Protein AF-A0A7J7KZD5-F1 (afdb_monomer_lite)

Foldseek 3Di:
DVVLLLLLQLLLVVLVPDPVRPVLSVLSVVLNVVVVVQVVQDPDPVRGDPPVVVSVVSSVVSSVVSVVDPDDVVSSVVSSVVVVVVVVVVVVVVVVVVVVVLVVLLVDDDQLQVLLQVVLLVVLVVVPPDLVPDPPPPCLQPPPQAAEDEAEDLRLLVVQLVLLLCCVPDPQQARYEYEYEYEPSSQRSSSSSCSVVPDNSHHYHYDHPVVPPPVPPPPDDDDDDDDDDDDPDDDDPPPDPPDDDDDPQDDDDDVVVCVVLVLVVQLVVLCVVVPPDDDSRVSVCVSCPVPDDDDDCLAEPEDQQPDLPDDPVSVVRHNHYHNPDRQDLQRPSHNPVCVVVSVVSGDPPDPSSVVSVSVD

Secondary structure (DSSP, 8-state):
-HHHHHHHHHHHHHHTT-GGGHHHHHHHHHHHHHHHHHHHH-SSGGGPPTTHHHHHHHHHHHHHHHHTS---HHHHHHHHHHHHHHHHHHHHHHHHHHHHHHHHHHHSPPHHHHHHHHHHHHHHHHTTTSSS-----GGGGT-TTSEEEEEE-S-HHHHHHHHHHHHHH-S-GGGEEEEEEE-TTTHHHHHHHHHHH--TTSEEEEEETTTS-GGGGTT-----PPPPPP---S------TT-----TTS----HHHHHHTTHHHHHHHHHHHTTTT--HHHHHHHHTTTT--PPPTTTEEE-TTT-S---HHHHHH-SEEE--SS--TTSTTS-HHHHHHHTTTSPSS-HHHHHTTS--

Structure (mmCIF, N/CA/C/O backbone):
data_AF-A0A7J7KZD5-F1
#
_entry.id   AF-A0A7J7KZD5-F1
#
loop_
_atom_site.group_PDB
_atom_site.id
_atom_site.type_symbol
_atom_site.label_atom_id
_atom_site.label_alt_id
_atom_site.label_comp_id
_atom_site.label_asym_id
_atom_site.label_entity_id
_atom_site.label_seq_id
_atom_site.pdbx_PDB_ins_code
_atom_site.Cartn_x
_atom_site.Cartn_y
_atom_site.Cartn_z
_atom_site.occupancy
_atom_site.B_iso_or_equiv
_atom_site.auth_seq_id
_atom_site.auth_comp_id
_atom_site.auth_asym_id
_atom_site.auth_atom_id
_atom_site.pdbx_PDB_model_num
ATOM 1 N N . MET A 1 1 ? 17.575 7.313 -35.285 1.00 82.25 1 MET A N 1
ATOM 2 C CA . MET A 1 1 ? 18.949 7.285 -34.714 1.00 82.25 1 MET A CA 1
ATOM 3 C C . MET A 1 1 ? 19.444 5.878 -34.425 1.00 82.25 1 MET A C 1
ATOM 5 O O . MET A 1 1 ? 20.427 5.479 -35.034 1.00 82.25 1 MET A O 1
ATOM 9 N N . LYS A 1 2 ? 18.802 5.136 -33.507 1.00 86.50 2 LYS A N 1
ATOM 10 C CA . LYS A 1 2 ? 19.250 3.787 -33.124 1.00 86.50 2 LYS A CA 1
ATOM 11 C C . LYS A 1 2 ? 19.315 2.853 -34.334 1.00 86.50 2 LYS A C 1
ATOM 13 O O . LYS A 1 2 ? 20.363 2.266 -34.561 1.00 86.50 2 LYS A O 1
ATOM 18 N N . ASP A 1 3 ? 18.283 2.832 -35.172 1.00 88.19 3 ASP A N 1
ATOM 19 C CA . ASP A 1 3 ? 18.230 1.960 -36.357 1.00 88.19 3 ASP A CA 1
ATOM 20 C C . ASP A 1 3 ? 19.375 2.222 -37.342 1.00 88.19 3 ASP A C 1
ATOM 22 O O . ASP A 1 3 ? 20.027 1.289 -37.803 1.00 88.19 3 ASP A O 1
ATOM 26 N N . MET A 1 4 ? 19.702 3.495 -37.596 1.00 89.94 4 MET A N 1
ATOM 27 C CA . MET A 1 4 ? 20.863 3.859 -38.419 1.00 89.94 4 MET A CA 1
ATOM 28 C C . MET A 1 4 ? 22.165 3.323 -37.821 1.00 89.94 4 MET A C 1
ATOM 30 O O . MET A 1 4 ? 23.008 2.816 -38.551 1.00 89.94 4 MET A O 1
ATOM 34 N N . LEU A 1 5 ? 22.326 3.396 -36.496 1.00 91.50 5 LEU A N 1
ATOM 35 C CA . LEU A 1 5 ? 23.500 2.857 -35.814 1.00 91.50 5 LEU A CA 1
ATOM 36 C C . LEU A 1 5 ? 23.574 1.324 -35.928 1.00 91.50 5 LEU A C 1
ATOM 38 O O . LEU A 1 5 ? 24.664 0.793 -36.143 1.00 91.50 5 LEU A O 1
ATOM 42 N N . PHE A 1 6 ? 22.443 0.611 -35.838 1.00 90.94 6 PHE A N 1
ATOM 43 C CA . PHE A 1 6 ? 22.389 -0.842 -36.074 1.00 90.94 6 PHE A CA 1
ATOM 44 C C . PHE A 1 6 ? 22.824 -1.197 -37.492 1.00 90.94 6 PHE A C 1
ATOM 46 O O . PHE A 1 6 ? 23.720 -2.023 -37.671 1.00 90.94 6 PHE A O 1
ATOM 53 N N . VAL A 1 7 ? 22.246 -0.529 -38.493 1.00 90.94 7 VAL A N 1
ATOM 54 C CA . VAL A 1 7 ? 22.601 -0.743 -39.900 1.00 90.94 7 VAL A CA 1
ATOM 55 C C . VAL A 1 7 ? 24.074 -0.409 -40.131 1.00 90.94 7 VAL A C 1
ATOM 57 O O . VAL A 1 7 ? 24.798 -1.196 -40.738 1.00 90.94 7 VAL A O 1
ATOM 60 N N . ALA A 1 8 ? 24.568 0.704 -39.586 1.00 92.56 8 ALA A N 1
ATOM 61 C CA . ALA A 1 8 ? 25.961 1.089 -39.747 1.00 92.56 8 ALA A CA 1
ATOM 62 C C . ALA A 1 8 ? 26.931 0.055 -39.145 1.00 92.56 8 ALA A C 1
ATOM 64 O O . ALA A 1 8 ? 27.890 -0.356 -39.800 1.00 92.56 8 ALA A O 1
ATOM 65 N N . ARG A 1 9 ? 26.660 -0.441 -37.932 1.00 92.50 9 ARG A N 1
ATOM 66 C CA . ARG A 1 9 ? 27.464 -1.496 -37.288 1.00 92.50 9 ARG A CA 1
ATOM 67 C C . ARG A 1 9 ? 27.436 -2.824 -38.043 1.00 92.50 9 ARG A C 1
ATOM 69 O O . ARG A 1 9 ? 28.401 -3.582 -37.950 1.00 92.50 9 ARG A O 1
ATOM 76 N N . ALA A 1 10 ? 26.354 -3.113 -38.761 1.00 91.19 10 ALA A N 1
ATOM 77 C CA . ALA A 1 10 ? 26.235 -4.329 -39.553 1.00 91.19 10 ALA A CA 1
ATOM 78 C C . ALA A 1 10 ? 27.075 -4.278 -40.839 1.00 91.19 10 ALA A C 1
ATOM 80 O O . ALA A 1 10 ? 27.722 -5.263 -41.184 1.00 91.19 10 ALA A O 1
ATOM 81 N N . TYR A 1 11 ? 27.121 -3.123 -41.511 1.00 90.62 11 TYR A N 1
ATOM 82 C CA . TYR A 1 11 ? 27.879 -2.945 -42.757 1.00 90.62 11 TYR A CA 1
ATOM 83 C C . TYR A 1 11 ? 29.367 -2.640 -42.531 1.00 90.62 11 TYR A C 1
ATOM 85 O O . TYR A 1 11 ? 30.206 -3.029 -43.348 1.00 90.62 11 TYR A O 1
ATOM 93 N N . PHE A 1 12 ? 29.717 -1.981 -41.420 1.00 92.00 12 PHE A N 1
ATOM 94 C CA . PHE A 1 12 ? 31.086 -1.540 -41.133 1.00 92.00 12 PHE A CA 1
ATOM 95 C C . PHE A 1 12 ? 32.159 -2.642 -41.263 1.00 92.00 12 PHE A C 1
ATOM 97 O O . PHE A 1 12 ? 33.160 -2.381 -41.927 1.00 92.00 12 PHE A O 1
ATOM 104 N N . PRO A 1 13 ? 31.989 -3.873 -40.728 1.00 89.12 13 PRO A N 1
ATOM 105 C CA . PRO A 1 13 ? 33.011 -4.919 -40.829 1.00 89.12 13 PRO A CA 1
ATOM 106 C C . PRO A 1 13 ? 33.343 -5.333 -42.264 1.00 89.12 13 PRO A C 1
ATOM 108 O O . PRO A 1 13 ? 34.472 -5.743 -42.525 1.00 89.12 13 PRO A O 1
ATOM 111 N N . THR A 1 14 ? 32.381 -5.244 -43.187 1.00 87.12 14 THR A N 1
ATOM 112 C CA . THR A 1 14 ? 32.620 -5.568 -44.598 1.00 87.12 14 THR A CA 1
ATOM 113 C C . THR A 1 14 ? 33.294 -4.406 -45.313 1.00 87.12 14 THR A C 1
ATOM 115 O O . THR A 1 14 ? 34.286 -4.616 -46.002 1.00 87.12 14 THR A O 1
ATOM 118 N N . ILE A 1 15 ? 32.824 -3.175 -45.088 1.00 88.56 15 ILE A N 1
ATOM 119 C CA . ILE A 1 15 ? 33.439 -1.971 -45.667 1.00 88.56 15 ILE A CA 1
ATOM 120 C C . ILE A 1 15 ? 34.885 -1.799 -45.189 1.00 88.56 15 ILE A C 1
ATOM 122 O O . ILE A 1 15 ? 35.758 -1.463 -45.982 1.00 88.56 15 ILE A O 1
ATOM 126 N N . ALA A 1 16 ? 35.166 -2.091 -43.918 1.00 87.88 16 ALA A N 1
ATOM 127 C CA . ALA A 1 16 ? 36.503 -1.989 -43.342 1.00 87.88 16 ALA A CA 1
ATOM 128 C C . ALA A 1 16 ? 37.514 -2.995 -43.919 1.00 87.88 16 ALA A C 1
ATOM 130 O O . ALA A 1 16 ? 38.713 -2.794 -43.759 1.00 87.88 16 ALA A O 1
ATOM 131 N N . LYS A 1 17 ? 37.052 -4.065 -44.580 1.00 87.12 17 LYS A N 1
ATOM 132 C CA . LYS A 1 17 ? 37.914 -5.055 -45.246 1.00 87.12 17 LYS A CA 1
ATOM 133 C C . LYS A 1 17 ? 38.244 -4.692 -46.697 1.00 87.12 17 LYS A C 1
ATOM 135 O O . LYS A 1 17 ? 39.053 -5.386 -47.302 1.00 87.12 17 LYS A O 1
ATOM 140 N N . LEU A 1 18 ? 37.623 -3.653 -47.265 1.00 84.94 18 LEU A N 1
ATOM 141 C CA . LEU A 1 18 ? 37.852 -3.222 -48.646 1.00 84.94 18 LEU A CA 1
ATOM 142 C C . LEU A 1 18 ? 39.048 -2.251 -48.708 1.00 84.94 18 LEU A C 1
ATOM 144 O O . LEU A 1 18 ? 38.898 -1.104 -48.283 1.00 84.94 18 LEU A O 1
ATOM 148 N N . PRO A 1 19 ? 40.203 -2.643 -49.289 1.00 76.12 19 PRO A N 1
ATOM 149 C CA . PRO A 1 19 ? 41.427 -1.830 -49.259 1.00 76.12 19 PRO A CA 1
ATOM 150 C C . PRO A 1 19 ? 41.291 -0.477 -49.973 1.00 76.12 19 PRO A C 1
ATOM 152 O O . PRO A 1 19 ? 41.988 0.479 -49.665 1.00 76.12 19 PRO A O 1
ATOM 155 N N . THR A 1 20 ? 40.380 -0.374 -50.944 1.00 81.06 20 THR A N 1
ATOM 156 C CA . THR A 1 20 ? 40.166 0.848 -51.734 1.00 81.06 20 THR A CA 1
ATOM 157 C C . THR A 1 20 ? 39.216 1.849 -51.069 1.00 81.06 20 THR A C 1
ATOM 159 O O . THR A 1 20 ? 39.017 2.941 -51.599 1.00 81.06 20 THR A O 1
ATOM 162 N N . GLN A 1 21 ? 38.611 1.507 -49.923 1.00 84.62 21 GLN A N 1
ATOM 163 C CA . GLN A 1 21 ? 37.560 2.304 -49.273 1.00 84.62 21 GLN A CA 1
ATOM 164 C C . GLN A 1 21 ? 37.941 2.804 -47.870 1.00 84.62 21 GLN A C 1
ATOM 166 O O . GLN A 1 21 ? 37.071 3.042 -47.029 1.00 84.62 21 GLN A O 1
ATOM 171 N N . ASP A 1 22 ? 39.226 3.072 -47.631 1.00 85.38 22 ASP A N 1
ATOM 172 C CA . ASP A 1 22 ? 39.735 3.588 -46.349 1.00 85.38 22 ASP A CA 1
ATOM 173 C C . ASP A 1 22 ? 39.066 4.889 -45.893 1.00 85.38 22 ASP A C 1
ATOM 175 O O . ASP A 1 22 ? 38.882 5.124 -44.696 1.00 85.38 22 ASP A O 1
ATOM 179 N N . LYS A 1 23 ? 38.687 5.763 -46.835 1.00 89.25 23 LYS A N 1
ATOM 180 C CA . LYS A 1 23 ? 37.956 6.997 -46.514 1.00 89.25 23 LYS A CA 1
ATOM 181 C C . LYS A 1 23 ? 36.557 6.685 -45.975 1.00 89.25 23 LYS A C 1
ATOM 183 O O . LYS A 1 23 ? 36.198 7.176 -44.913 1.00 89.25 23 LYS A O 1
ATOM 188 N N . LEU A 1 24 ? 35.806 5.818 -46.658 1.00 90.06 24 LEU A N 1
ATOM 189 C CA . LEU A 1 24 ? 34.450 5.440 -46.254 1.00 90.06 24 LEU A CA 1
ATOM 190 C C . LEU A 1 24 ? 34.447 4.659 -44.933 1.00 90.06 24 LEU A C 1
ATOM 192 O O . LEU A 1 24 ? 33.610 4.918 -44.074 1.00 90.06 24 LEU A O 1
ATOM 196 N N . SER A 1 25 ? 35.404 3.747 -44.747 1.00 91.62 25 SER A N 1
ATOM 197 C CA . SER A 1 25 ? 35.588 3.010 -43.492 1.00 91.62 25 SER A CA 1
ATOM 198 C C . SER A 1 25 ? 35.836 3.958 -42.312 1.00 91.62 25 SER A C 1
ATOM 200 O O . SER A 1 25 ? 35.168 3.856 -41.278 1.00 91.62 25 SER A O 1
ATOM 202 N N . ARG A 1 26 ? 36.733 4.944 -42.475 1.00 92.50 26 ARG A N 1
ATOM 203 C CA . ARG A 1 26 ? 36.991 5.968 -41.449 1.00 92.50 26 ARG A CA 1
ATOM 204 C C . ARG A 1 26 ? 35.766 6.832 -41.168 1.00 92.50 26 ARG A C 1
ATOM 206 O O . ARG A 1 26 ? 35.420 6.996 -39.999 1.00 92.50 26 ARG A O 1
ATOM 213 N N . ASP A 1 27 ? 35.091 7.320 -42.207 1.00 93.31 27 ASP A N 1
ATOM 214 C CA . ASP A 1 27 ? 33.882 8.137 -42.067 1.00 93.31 27 ASP A CA 1
ATOM 215 C C . ASP A 1 27 ? 32.782 7.362 -41.323 1.00 93.31 27 ASP A C 1
ATOM 217 O O . ASP A 1 27 ? 32.135 7.884 -40.415 1.00 93.31 27 ASP A O 1
ATOM 221 N N . MET A 1 28 ? 32.594 6.083 -41.652 1.00 93.75 28 MET A N 1
ATOM 222 C CA . MET A 1 28 ? 31.601 5.226 -41.009 1.00 93.75 28 MET A CA 1
ATOM 223 C C . MET A 1 28 ? 31.945 4.936 -39.549 1.00 93.75 28 MET A C 1
ATOM 225 O O . MET A 1 28 ? 31.074 5.053 -38.689 1.00 93.75 28 MET A O 1
ATOM 229 N N . LYS A 1 29 ? 33.215 4.645 -39.240 1.00 94.75 29 LYS A N 1
ATOM 230 C CA . LYS A 1 29 ? 33.688 4.471 -37.859 1.00 94.75 29 LYS A CA 1
ATOM 231 C C . LYS A 1 29 ? 33.455 5.726 -37.018 1.00 94.75 29 LYS A C 1
ATOM 233 O O . LYS A 1 29 ? 32.947 5.617 -35.906 1.00 94.75 29 LYS A O 1
ATOM 238 N N . GLN A 1 30 ? 33.790 6.902 -37.551 1.00 95.19 30 GLN A N 1
ATOM 239 C CA . GLN A 1 30 ? 33.590 8.175 -36.855 1.00 95.19 30 GLN A CA 1
ATOM 240 C C . GLN A 1 30 ? 32.110 8.441 -36.574 1.00 95.19 30 GLN A C 1
ATOM 242 O O . GLN A 1 30 ? 31.760 8.766 -35.444 1.00 95.19 30 GLN A O 1
ATOM 247 N N . ASN A 1 31 ? 31.232 8.245 -37.564 1.00 93.38 31 ASN A N 1
ATOM 248 C CA . ASN A 1 31 ? 29.794 8.430 -37.358 1.00 93.38 31 ASN A CA 1
ATOM 249 C C . ASN A 1 31 ? 29.222 7.420 -36.347 1.00 93.38 31 ASN A C 1
ATOM 251 O O . ASN A 1 31 ? 28.388 7.796 -35.527 1.00 93.38 31 ASN A O 1
ATOM 255 N N . ILE A 1 32 ? 29.679 6.160 -36.360 1.00 95.12 32 ILE A N 1
ATOM 256 C CA . ILE A 1 32 ? 29.291 5.151 -35.358 1.00 95.12 32 ILE A CA 1
ATOM 257 C C . ILE A 1 32 ? 29.680 5.623 -33.951 1.00 95.12 32 ILE A C 1
ATOM 259 O O . ILE A 1 32 ? 28.819 5.673 -33.077 1.00 95.12 32 ILE A O 1
ATOM 263 N N . GLN A 1 33 ? 30.937 6.024 -33.747 1.00 94.81 33 GLN A N 1
ATOM 264 C CA . GLN A 1 33 ? 31.436 6.488 -32.447 1.00 94.81 33 GLN A CA 1
ATOM 265 C C . GLN A 1 33 ? 30.725 7.759 -31.966 1.00 94.81 33 GLN A C 1
ATOM 267 O O . GLN A 1 33 ? 30.396 7.884 -30.788 1.00 94.81 33 GLN A O 1
ATOM 272 N N . GLU A 1 34 ? 30.447 8.697 -32.873 1.00 91.44 34 GLU A N 1
ATOM 273 C CA . GLU A 1 34 ? 29.726 9.930 -32.554 1.00 91.44 34 GLU A CA 1
ATOM 274 C C . GLU A 1 34 ? 28.287 9.632 -32.104 1.00 91.44 34 GLU A C 1
ATOM 276 O O . GLU A 1 34 ? 27.843 10.152 -31.080 1.00 91.44 34 GLU A O 1
ATOM 281 N N . PHE A 1 35 ? 27.575 8.746 -32.807 1.00 92.00 35 PHE A N 1
ATOM 282 C CA . PHE A 1 35 ? 26.218 8.339 -32.432 1.00 92.00 35 PHE A CA 1
ATOM 283 C C . PHE A 1 35 ? 26.186 7.516 -31.140 1.00 92.00 35 PHE A C 1
ATOM 285 O O . PHE A 1 35 ? 25.257 7.673 -30.351 1.00 92.00 35 PHE A O 1
ATOM 292 N N . GLU A 1 36 ? 27.184 6.662 -30.901 1.00 90.56 36 GLU A N 1
ATOM 293 C CA . GLU A 1 36 ? 27.337 5.929 -29.638 1.00 90.56 36 GLU A CA 1
ATOM 294 C C . GLU A 1 36 ? 27.520 6.879 -28.459 1.00 90.56 36 GLU A C 1
ATOM 296 O O . GLU A 1 36 ? 26.833 6.727 -27.450 1.00 90.56 36 GLU A O 1
ATOM 301 N N . ARG A 1 37 ? 28.385 7.888 -28.610 1.00 89.81 37 ARG A N 1
ATOM 302 C CA . ARG A 1 37 ? 28.611 8.905 -27.583 1.00 89.81 37 ARG A CA 1
ATOM 303 C C . ARG A 1 37 ? 27.326 9.670 -27.275 1.00 89.81 37 ARG A C 1
ATOM 305 O O . ARG A 1 37 ? 26.927 9.739 -26.117 1.00 89.81 37 ARG A O 1
ATOM 312 N N . ILE A 1 38 ? 26.626 10.149 -28.304 1.00 88.50 38 ILE A N 1
ATOM 313 C CA . ILE A 1 38 ? 25.353 10.869 -28.133 1.00 88.50 38 ILE A CA 1
ATOM 314 C C . ILE A 1 38 ? 24.318 9.983 -27.428 1.00 88.50 38 ILE A C 1
ATOM 316 O O . ILE A 1 38 ? 23.693 10.416 -26.471 1.00 88.50 38 ILE A O 1
ATOM 320 N N . LEU A 1 39 ? 24.163 8.721 -27.837 1.00 86.19 39 LEU A N 1
ATOM 321 C CA . LEU A 1 39 ? 23.210 7.800 -27.204 1.00 86.19 39 LEU A CA 1
ATOM 322 C C . LEU A 1 39 ? 23.621 7.352 -25.792 1.00 86.19 39 LEU A C 1
ATOM 324 O O . LEU A 1 39 ? 22.786 6.801 -25.078 1.00 86.19 39 LEU A O 1
ATOM 328 N N . SER A 1 40 ? 24.885 7.538 -25.404 1.00 85.06 40 SER A N 1
ATOM 329 C CA . SER A 1 40 ? 25.353 7.299 -24.035 1.00 85.06 40 SER A CA 1
ATOM 330 C C . SER A 1 40 ? 25.122 8.495 -23.109 1.00 85.06 40 SER A C 1
ATOM 332 O O . SER A 1 40 ? 24.899 8.298 -21.919 1.00 85.06 40 SER A O 1
ATOM 334 N N . GLU A 1 41 ? 25.144 9.712 -23.658 1.00 84.75 41 GLU A N 1
ATOM 335 C CA . GLU A 1 41 ? 24.967 10.969 -22.919 1.00 84.75 41 GLU A CA 1
ATOM 336 C C . GLU A 1 41 ? 23.493 11.408 -22.862 1.00 84.75 41 GLU A C 1
ATOM 338 O O . GLU A 1 41 ? 23.078 12.039 -21.894 1.00 84.75 41 GLU A O 1
ATOM 343 N N . SER A 1 42 ? 22.687 11.057 -23.870 1.00 81.94 42 SER A N 1
ATOM 344 C CA . SER A 1 42 ? 21.281 11.458 -23.975 1.00 81.94 42 SER A CA 1
ATOM 345 C C . SER A 1 42 ? 20.333 10.350 -23.507 1.00 81.94 42 SER A C 1
ATOM 347 O O . SER A 1 42 ? 20.273 9.265 -24.091 1.00 81.94 42 SER A O 1
ATOM 349 N N . THR A 1 43 ? 19.525 10.645 -22.488 1.00 73.19 43 THR A N 1
ATOM 350 C CA . THR A 1 43 ? 18.489 9.735 -21.967 1.00 73.19 43 THR A CA 1
ATOM 351 C C . THR A 1 43 ? 17.109 9.976 -22.572 1.00 73.19 43 THR A C 1
ATOM 353 O O . THR A 1 43 ? 16.334 9.034 -22.746 1.00 73.19 43 THR A O 1
ATOM 356 N N . THR A 1 44 ? 16.804 11.222 -22.928 1.00 78.00 44 THR A N 1
ATOM 357 C CA . THR A 1 44 ? 15.540 11.651 -23.530 1.00 78.00 44 THR A CA 1
ATOM 358 C C . THR A 1 44 ? 15.789 12.467 -24.799 1.00 78.00 44 THR A C 1
ATOM 360 O O . THR A 1 44 ? 16.902 12.919 -25.060 1.00 78.00 44 THR A O 1
ATOM 363 N N . ASN A 1 45 ? 14.742 12.687 -25.600 1.00 71.75 45 ASN A N 1
ATOM 364 C CA . ASN A 1 45 ? 14.851 13.495 -26.822 1.00 71.75 45 ASN A CA 1
ATOM 365 C C . ASN A 1 45 ? 15.216 14.966 -26.543 1.00 71.75 45 ASN A C 1
ATOM 367 O O . ASN A 1 45 ? 15.733 15.629 -27.437 1.00 71.75 45 ASN A O 1
ATOM 371 N N . ALA A 1 46 ? 14.956 15.471 -25.331 1.00 76.94 46 ALA A N 1
ATOM 372 C CA . ALA A 1 46 ? 15.316 16.829 -24.923 1.00 76.94 46 ALA A CA 1
ATOM 373 C C . ALA A 1 46 ? 16.823 16.986 -24.643 1.00 76.94 46 ALA A C 1
ATOM 375 O O . ALA A 1 46 ? 17.346 18.090 -24.744 1.00 76.94 46 ALA A O 1
ATOM 376 N N . ASP A 1 47 ? 17.521 15.882 -24.360 1.00 79.81 47 ASP A N 1
ATOM 377 C CA . ASP A 1 47 ? 18.958 15.856 -24.048 1.00 79.81 47 ASP A CA 1
ATOM 378 C C . ASP A 1 47 ? 19.831 15.786 -25.316 1.00 79.81 47 ASP A C 1
ATOM 380 O O . ASP A 1 47 ? 21.042 15.558 -25.243 1.00 79.81 47 ASP A O 1
ATOM 384 N N . LEU A 1 48 ? 19.220 15.889 -26.501 1.00 82.25 48 LEU A N 1
ATOM 385 C CA . LEU A 1 48 ? 19.927 15.781 -27.768 1.00 82.25 48 LEU A CA 1
ATOM 386 C C . LEU A 1 48 ? 20.674 17.086 -28.095 1.00 82.25 48 LEU A C 1
ATOM 388 O O . LEU A 1 48 ? 20.112 18.173 -27.955 1.00 82.25 48 LEU A O 1
ATOM 392 N N . PRO A 1 49 ? 21.920 17.005 -28.599 1.00 82.19 49 PRO A N 1
ATOM 393 C CA . PRO A 1 49 ? 22.682 18.189 -28.983 1.00 82.19 49 PRO A CA 1
ATOM 394 C C . PRO A 1 49 ? 21.988 19.056 -30.052 1.00 82.19 49 PRO A C 1
ATOM 396 O O . PRO A 1 49 ? 21.234 18.547 -30.882 1.00 82.19 49 PRO A O 1
ATOM 399 N N . PRO A 1 50 ? 22.304 20.358 -30.145 1.00 76.88 50 PRO A N 1
ATOM 400 C CA . PRO A 1 50 ? 21.892 21.164 -31.292 1.00 76.88 50 PRO A CA 1
ATOM 401 C C . PRO A 1 50 ? 22.499 20.617 -32.603 1.00 76.88 50 PRO A C 1
ATOM 403 O O . PRO A 1 50 ? 23.568 20.004 -32.608 1.0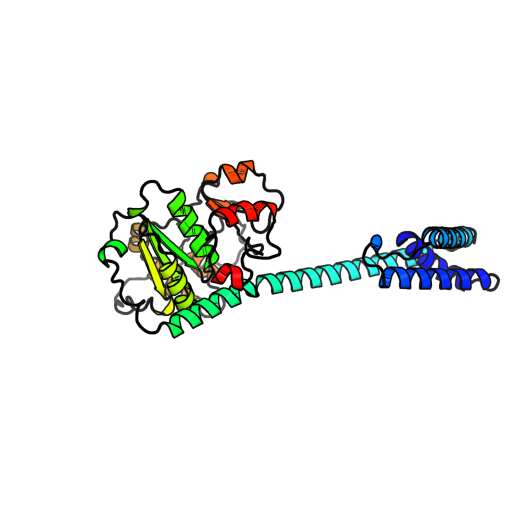0 76.88 50 PRO A O 1
ATOM 406 N N . HIS A 1 51 ? 21.817 20.843 -33.734 1.00 81.19 51 HIS A N 1
ATOM 407 C CA . HIS A 1 51 ? 22.201 20.381 -35.085 1.00 81.19 51 HIS A CA 1
ATOM 408 C C . HIS A 1 51 ? 22.182 18.858 -35.330 1.00 81.19 51 HIS A C 1
ATOM 410 O O . HIS A 1 51 ? 22.851 18.368 -36.244 1.00 81.19 51 HIS A O 1
ATOM 416 N N . MET A 1 52 ? 21.373 18.096 -34.584 1.00 84.75 52 MET A N 1
ATOM 417 C CA . MET A 1 52 ? 21.212 16.651 -34.822 1.00 84.75 52 MET A CA 1
ATOM 418 C C . MET A 1 52 ? 20.756 16.296 -36.238 1.00 84.75 52 MET A C 1
ATOM 420 O O . MET A 1 52 ? 21.204 15.284 -36.771 1.00 84.75 52 MET A O 1
ATOM 424 N N . GLN A 1 53 ? 19.937 17.138 -36.869 1.00 85.88 53 GLN A N 1
ATOM 425 C CA . GLN A 1 53 ? 19.451 16.918 -38.232 1.00 85.88 53 GLN A CA 1
ATOM 426 C C . GLN A 1 53 ? 20.601 16.735 -39.237 1.00 85.88 53 GLN A C 1
ATOM 428 O O . GLN A 1 53 ? 20.657 15.741 -39.955 1.00 85.88 53 GLN A O 1
ATOM 433 N N . LYS A 1 54 ? 21.607 17.615 -39.187 1.00 89.06 54 LYS A N 1
ATOM 434 C CA . LYS A 1 54 ? 22.788 17.542 -40.060 1.00 89.06 54 LYS A CA 1
ATOM 435 C C . LYS A 1 54 ? 23.625 16.278 -39.814 1.00 89.06 54 LYS A C 1
ATOM 437 O O . LYS A 1 54 ? 24.234 15.735 -40.733 1.00 89.06 54 LYS A O 1
ATOM 442 N N . ARG A 1 55 ? 23.676 15.798 -38.566 1.00 89.25 55 ARG A N 1
ATOM 443 C CA . ARG A 1 55 ? 24.376 14.551 -38.202 1.00 89.25 55 ARG A CA 1
ATOM 444 C C . ARG A 1 55 ? 23.628 13.309 -38.690 1.00 89.25 55 ARG A C 1
ATOM 446 O O . ARG A 1 55 ? 24.271 12.354 -39.119 1.00 89.25 55 ARG A O 1
ATOM 453 N N . LEU A 1 56 ? 22.295 13.329 -38.640 1.00 90.56 56 LEU A N 1
ATOM 454 C CA . LEU A 1 56 ? 21.433 12.271 -39.177 1.00 90.56 56 LEU A CA 1
ATOM 455 C C . LEU A 1 56 ? 21.641 12.117 -40.681 1.00 90.56 56 LEU A C 1
ATOM 457 O O . LEU A 1 56 ? 21.990 11.030 -41.130 1.00 90.56 56 LEU A O 1
ATOM 461 N N . GLU A 1 57 ? 21.556 13.221 -41.419 1.00 92.88 57 GLU A N 1
ATOM 462 C CA . GLU A 1 57 ? 21.772 13.252 -42.870 1.00 92.88 57 GLU A CA 1
ATOM 463 C C . GLU A 1 57 ? 23.160 12.714 -43.253 1.00 92.88 57 GLU A C 1
ATOM 465 O O . GLU A 1 57 ? 23.300 11.920 -44.184 1.00 92.88 57 GLU A O 1
ATOM 470 N N . LYS A 1 58 ? 24.202 13.075 -42.488 1.00 92.81 58 LYS A N 1
ATOM 471 C CA . LYS A 1 58 ? 25.563 12.557 -42.696 1.00 92.81 58 LYS A CA 1
ATOM 472 C C . LYS A 1 58 ? 25.639 11.035 -42.515 1.00 92.81 58 LYS A C 1
ATOM 474 O O . LYS A 1 58 ? 26.266 10.358 -43.329 1.00 92.81 58 LYS A O 1
ATOM 479 N N . MET A 1 59 ? 25.027 10.493 -41.461 1.00 93.69 59 MET A N 1
ATOM 480 C CA . MET A 1 59 ? 25.004 9.049 -41.205 1.00 93.69 59 MET A CA 1
ATOM 481 C C . MET A 1 59 ? 24.208 8.303 -42.286 1.00 93.69 59 MET A C 1
ATOM 483 O O . MET A 1 59 ? 24.669 7.276 -42.785 1.00 93.69 59 MET A O 1
ATOM 487 N N . GLU A 1 60 ? 23.055 8.832 -42.696 1.00 94.75 60 GLU A N 1
ATOM 488 C CA . GLU A 1 60 ? 22.240 8.261 -43.773 1.00 94.75 60 GLU A CA 1
ATOM 489 C C . GLU A 1 60 ? 22.999 8.211 -45.098 1.00 94.75 60 GLU A C 1
ATOM 491 O O . GLU A 1 60 ? 23.015 7.165 -45.747 1.00 94.75 60 GLU A O 1
ATOM 496 N N . ALA A 1 61 ? 23.701 9.286 -45.464 1.00 94.75 61 ALA A N 1
ATOM 497 C CA . ALA A 1 61 ? 24.512 9.332 -46.677 1.00 94.75 61 ALA A CA 1
ATOM 498 C C . ALA A 1 61 ? 25.641 8.285 -46.663 1.00 94.75 61 ALA A C 1
ATOM 500 O O . ALA A 1 61 ? 25.887 7.609 -47.666 1.00 94.75 61 ALA A O 1
ATOM 501 N N . VAL A 1 62 ? 26.310 8.107 -45.518 1.00 94.38 62 VAL A N 1
ATOM 502 C CA . VAL A 1 62 ? 27.369 7.097 -45.362 1.00 94.38 62 VAL A CA 1
ATOM 503 C C . VAL A 1 62 ? 26.806 5.679 -45.446 1.00 94.38 62 VAL A C 1
ATOM 505 O O . VAL A 1 62 ? 27.387 4.837 -46.129 1.00 94.38 62 VAL A O 1
ATOM 508 N N . ILE A 1 63 ? 25.653 5.415 -44.825 1.00 93.25 63 ILE A N 1
ATOM 509 C CA . ILE A 1 63 ? 24.966 4.120 -44.922 1.00 93.25 63 ILE A CA 1
ATOM 510 C C . ILE A 1 63 ? 24.514 3.847 -46.358 1.00 93.25 63 ILE A C 1
ATOM 512 O O . ILE A 1 63 ? 24.724 2.744 -46.860 1.00 93.25 63 ILE A O 1
ATOM 516 N N . ALA A 1 64 ? 23.910 4.828 -47.031 1.00 93.88 64 ALA A N 1
ATOM 517 C CA . ALA A 1 64 ? 23.460 4.693 -48.412 1.00 93.88 64 ALA A CA 1
ATOM 518 C C . ALA A 1 64 ? 24.631 4.330 -49.332 1.00 93.88 64 ALA A C 1
ATOM 520 O O . ALA A 1 64 ? 24.534 3.383 -50.107 1.00 93.88 64 ALA A O 1
ATOM 521 N N . ARG A 1 65 ? 25.774 5.003 -49.164 1.00 90.50 65 ARG A N 1
ATOM 522 C CA . ARG A 1 65 ? 27.004 4.692 -49.896 1.00 90.50 65 ARG A CA 1
ATOM 523 C C . ARG A 1 65 ? 27.594 3.331 -49.522 1.00 90.50 65 ARG A C 1
ATOM 525 O O . ARG A 1 65 ? 28.111 2.646 -50.389 1.00 90.50 65 ARG A O 1
ATOM 532 N N . ALA A 1 66 ? 27.514 2.898 -48.267 1.00 89.12 66 ALA A N 1
ATOM 533 C CA . ALA A 1 66 ? 27.950 1.554 -47.879 1.00 89.12 66 ALA A CA 1
ATOM 534 C C . ALA A 1 66 ? 27.104 0.450 -48.542 1.00 89.12 66 ALA A C 1
ATOM 536 O O . ALA A 1 66 ? 27.634 -0.602 -48.895 1.00 89.12 66 ALA A O 1
ATOM 537 N N . LYS A 1 67 ? 25.804 0.696 -48.757 1.00 89.19 67 LYS A N 1
ATOM 538 C CA . LYS A 1 67 ? 24.882 -0.255 -49.399 1.00 89.19 67 LYS A CA 1
ATOM 539 C C . LYS A 1 67 ? 25.135 -0.461 -50.895 1.00 89.19 67 LYS A C 1
ATOM 541 O O . LYS A 1 67 ? 24.692 -1.472 -51.424 1.00 89.19 67 LYS A O 1
ATOM 546 N N . THR A 1 68 ? 25.826 0.457 -51.579 1.00 88.75 68 THR A N 1
ATOM 547 C CA . THR A 1 68 ? 26.108 0.325 -53.022 1.00 88.75 68 THR A CA 1
ATOM 548 C C . THR A 1 68 ? 27.236 -0.658 -53.334 1.00 88.75 68 THR A C 1
ATOM 550 O O . THR A 1 68 ? 27.450 -0.987 -54.496 1.00 88.75 68 THR A O 1
ATOM 553 N N . PHE A 1 69 ? 27.992 -1.103 -52.328 1.00 83.75 69 PHE A N 1
ATOM 554 C CA . PHE A 1 69 ? 29.064 -2.077 -52.516 1.00 83.75 69 PHE A CA 1
ATOM 555 C C . PHE A 1 69 ? 28.517 -3.511 -52.479 1.00 83.75 69 PHE A C 1
ATOM 557 O O . PHE A 1 69 ? 27.560 -3.779 -51.749 1.00 83.75 69 PHE A O 1
ATOM 564 N N . PRO A 1 70 ? 29.130 -4.455 -53.217 1.00 76.62 70 PRO A N 1
ATOM 565 C CA . PRO A 1 70 ? 28.794 -5.867 -53.109 1.00 76.62 70 PRO A CA 1
ATOM 566 C C . PRO A 1 70 ? 29.210 -6.369 -51.722 1.00 76.62 70 PRO A C 1
ATOM 568 O O . PRO A 1 70 ? 30.387 -6.575 -51.430 1.00 76.62 70 PRO A O 1
ATOM 571 N N . VAL A 1 71 ? 28.226 -6.512 -50.842 1.00 75.75 71 VAL A N 1
ATOM 572 C CA . VAL A 1 71 ? 28.395 -6.997 -49.473 1.00 75.75 71 VAL A CA 1
ATOM 573 C C . VAL A 1 71 ? 27.737 -8.369 -49.380 1.00 75.75 71 VAL A C 1
ATOM 575 O O . VAL A 1 71 ? 26.586 -8.524 -49.778 1.00 75.75 71 VAL A O 1
ATOM 578 N N . ASP A 1 72 ? 28.444 -9.360 -48.832 1.00 81.81 72 ASP A N 1
ATOM 579 C CA . ASP A 1 72 ? 27.850 -10.667 -48.534 1.00 81.81 72 ASP A CA 1
ATOM 580 C C . ASP A 1 72 ? 26.744 -10.499 -47.484 1.00 81.81 72 ASP A C 1
ATOM 582 O O . ASP A 1 72 ? 27.009 -10.228 -46.304 1.00 81.81 72 ASP A O 1
ATOM 586 N N . CYS A 1 73 ? 25.497 -10.655 -47.931 1.00 82.75 73 CYS A N 1
ATOM 587 C CA . CYS A 1 73 ? 24.314 -10.525 -47.094 1.00 82.75 73 CYS A CA 1
ATOM 588 C C . CYS A 1 73 ? 24.354 -11.469 -45.888 1.00 82.75 73 CYS A C 1
ATOM 590 O O . CYS A 1 73 ? 23.857 -11.082 -44.834 1.00 82.75 73 CYS A O 1
ATOM 592 N N . ASN A 1 74 ? 25.009 -12.634 -45.980 1.00 86.44 74 ASN A N 1
ATOM 593 C CA . ASN A 1 74 ? 25.140 -13.558 -44.851 1.00 86.44 74 ASN A CA 1
ATOM 594 C C . ASN A 1 74 ? 25.973 -12.961 -43.711 1.00 86.44 74 ASN A C 1
ATOM 596 O O . ASN A 1 74 ? 25.694 -13.214 -42.542 1.00 86.44 74 ASN A O 1
ATOM 600 N N . ASN A 1 75 ? 26.992 -12.157 -44.022 1.00 85.62 75 ASN A N 1
ATOM 601 C CA . ASN A 1 75 ? 27.824 -11.519 -43.000 1.00 85.62 75 ASN A CA 1
ATOM 602 C C . ASN A 1 75 ? 27.085 -10.372 -42.302 1.00 85.62 75 ASN A C 1
ATOM 604 O O . ASN A 1 75 ? 27.201 -10.215 -41.085 1.00 85.62 75 ASN A O 1
ATOM 608 N N . VAL A 1 76 ? 26.302 -9.598 -43.059 1.00 85.62 76 VAL A N 1
ATOM 609 C CA . VAL A 1 76 ? 25.464 -8.515 -42.517 1.00 85.62 76 VAL A CA 1
ATOM 610 C C . VAL A 1 76 ? 24.351 -9.092 -41.653 1.00 85.62 76 VAL A C 1
ATOM 612 O O . VAL A 1 76 ? 24.169 -8.642 -40.526 1.00 85.62 76 VAL A O 1
ATOM 615 N N . ASP A 1 77 ? 23.656 -10.118 -42.141 1.00 86.81 77 ASP A N 1
ATOM 616 C CA . ASP A 1 77 ? 22.607 -10.825 -41.408 1.00 86.81 77 ASP A CA 1
ATOM 617 C C . ASP A 1 77 ? 23.145 -11.445 -40.107 1.00 86.81 77 ASP A C 1
ATOM 619 O O . ASP A 1 77 ? 22.622 -11.141 -39.035 1.00 86.81 77 ASP A O 1
ATOM 623 N N . LYS A 1 78 ? 24.259 -12.196 -40.151 1.00 89.19 78 LYS A N 1
ATOM 624 C CA . LYS A 1 78 ? 24.913 -12.717 -38.934 1.00 89.19 78 LYS A CA 1
ATOM 625 C C . LYS A 1 78 ? 25.238 -11.605 -37.940 1.00 89.19 78 LYS A C 1
ATOM 627 O O . LYS A 1 78 ? 25.063 -11.783 -36.735 1.00 89.19 78 LYS A O 1
ATOM 632 N N . LYS A 1 79 ? 25.707 -10.449 -38.426 1.00 88.62 79 LYS A N 1
ATOM 633 C CA . LYS A 1 79 ? 26.025 -9.313 -37.558 1.00 88.62 79 LYS A CA 1
ATOM 634 C C . LYS A 1 79 ? 24.772 -8.670 -36.966 1.00 88.62 79 LYS A C 1
ATOM 636 O O . LYS A 1 79 ? 24.805 -8.302 -35.795 1.00 88.62 79 LYS A O 1
ATOM 641 N N . LEU A 1 80 ? 23.690 -8.552 -37.734 1.00 88.56 80 LEU A N 1
ATOM 642 C CA . LEU A 1 80 ? 22.407 -8.040 -37.253 1.00 88.56 80 LEU A CA 1
ATOM 643 C C . LEU A 1 80 ? 21.800 -8.958 -36.192 1.00 88.56 80 LEU A C 1
ATOM 645 O O . LEU A 1 80 ? 21.400 -8.453 -35.149 1.00 88.56 80 LEU A O 1
ATOM 649 N N . ARG A 1 81 ? 21.810 -10.281 -36.401 1.00 90.69 81 ARG A N 1
ATOM 650 C CA . ARG A 1 81 ? 21.343 -11.256 -35.398 1.00 90.69 81 ARG A CA 1
ATOM 651 C C . ARG A 1 81 ? 22.144 -11.162 -34.106 1.00 90.69 81 ARG A C 1
ATOM 653 O O . ARG A 1 81 ? 21.566 -10.990 -33.047 1.00 90.69 81 ARG A O 1
ATOM 660 N N . TYR A 1 82 ? 23.473 -11.128 -34.205 1.00 92.06 82 TYR A N 1
ATOM 661 C CA . TYR A 1 82 ? 24.330 -10.921 -33.035 1.00 92.06 82 TYR A CA 1
ATOM 662 C C . TYR A 1 82 ? 24.004 -9.619 -32.282 1.00 92.06 82 TYR A C 1
ATOM 664 O O . TYR A 1 82 ? 24.016 -9.581 -31.054 1.00 92.06 82 TYR A O 1
ATOM 672 N N . LEU A 1 83 ? 23.736 -8.527 -33.008 1.00 89.19 83 LEU A N 1
ATOM 673 C CA . LEU A 1 83 ? 23.354 -7.257 -32.392 1.00 89.19 83 LEU A CA 1
ATOM 674 C C . LEU A 1 83 ? 21.965 -7.323 -31.743 1.00 89.19 83 LEU A C 1
ATOM 676 O O . LEU A 1 83 ? 21.786 -6.697 -30.701 1.00 89.19 83 LEU A O 1
ATOM 680 N N . LEU A 1 84 ? 21.021 -8.061 -32.333 1.00 89.25 84 LEU A N 1
ATOM 681 C CA . LEU A 1 84 ? 19.700 -8.309 -31.761 1.00 89.25 84 LEU A CA 1
ATOM 682 C C . LEU A 1 84 ? 19.821 -9.094 -30.451 1.00 89.25 84 LEU A C 1
ATOM 684 O O . LEU A 1 84 ? 19.381 -8.587 -29.420 1.00 89.25 84 LEU A O 1
ATOM 688 N N . ASP A 1 85 ? 20.515 -10.233 -30.463 1.00 92.62 85 ASP A N 1
ATOM 689 C CA . ASP A 1 85 ? 20.727 -11.076 -29.279 1.00 92.62 85 ASP A CA 1
ATOM 690 C C . ASP A 1 85 ? 21.360 -10.261 -28.138 1.00 92.62 85 ASP A C 1
ATOM 692 O O . ASP A 1 85 ? 20.860 -10.234 -27.015 1.00 92.62 85 ASP A O 1
ATOM 696 N N . LEU A 1 86 ? 22.403 -9.476 -28.443 1.00 90.31 86 LEU A N 1
ATOM 697 C CA . LEU A 1 86 ? 23.055 -8.601 -27.464 1.00 90.31 86 LEU A CA 1
ATOM 698 C C . LEU A 1 86 ? 22.086 -7.565 -26.863 1.00 90.31 86 LEU A C 1
ATOM 700 O O . LEU A 1 86 ? 22.182 -7.221 -25.681 1.00 90.31 86 LEU A O 1
ATOM 704 N N . THR A 1 87 ? 21.179 -7.013 -27.673 1.00 87.19 87 THR A N 1
ATOM 705 C CA . THR A 1 87 ? 20.193 -6.038 -27.189 1.00 87.19 87 THR A CA 1
ATOM 706 C C . THR A 1 87 ? 19.094 -6.670 -26.359 1.00 87.19 87 THR A C 1
ATOM 708 O O . THR A 1 87 ? 18.694 -6.065 -25.363 1.00 87.19 87 THR A O 1
ATOM 711 N N . GLU A 1 88 ? 18.643 -7.867 -26.726 1.00 90.19 88 GLU A N 1
ATOM 712 C CA . GLU A 1 88 ? 17.676 -8.638 -25.953 1.00 90.19 88 GLU A CA 1
ATOM 713 C C . GLU A 1 88 ? 18.269 -9.032 -24.601 1.00 90.19 88 GLU A C 1
ATOM 715 O O . GLU A 1 88 ? 17.651 -8.772 -23.567 1.00 90.19 88 GLU A O 1
ATOM 720 N N . ASP A 1 89 ? 19.511 -9.520 -24.578 1.00 92.94 89 ASP A N 1
ATOM 721 C CA . ASP A 1 89 ? 20.235 -9.842 -23.348 1.00 92.94 89 ASP A CA 1
ATOM 722 C C . ASP A 1 89 ? 20.384 -8.620 -22.438 1.00 92.94 89 ASP A C 1
ATOM 724 O O . ASP A 1 89 ? 20.127 -8.691 -21.231 1.00 92.94 89 ASP A O 1
ATOM 728 N N . LYS A 1 90 ? 20.742 -7.461 -23.006 1.00 87.75 90 LYS A N 1
ATOM 729 C CA . LYS A 1 90 ? 20.844 -6.207 -22.251 1.00 87.75 90 LYS A CA 1
ATOM 730 C C . LYS A 1 90 ? 19.483 -5.753 -21.713 1.00 87.75 90 LYS A C 1
ATOM 732 O O . LYS A 1 90 ? 19.397 -5.324 -20.560 1.00 87.75 90 LYS A O 1
ATOM 737 N N . ALA A 1 91 ? 18.422 -5.846 -22.514 1.00 89.31 91 ALA A N 1
ATOM 738 C CA . ALA A 1 91 ? 17.067 -5.503 -22.091 1.00 89.31 91 ALA A CA 1
ATOM 739 C C . ALA A 1 91 ? 16.595 -6.423 -20.958 1.00 89.31 91 ALA A C 1
ATOM 741 O O . ALA A 1 91 ? 16.106 -5.951 -19.932 1.00 89.31 91 ALA A O 1
ATOM 742 N N . HIS A 1 92 ? 16.820 -7.725 -21.098 1.00 91.00 92 HIS A N 1
ATOM 743 C CA . HIS A 1 92 ? 16.496 -8.724 -20.094 1.00 91.00 92 HIS A CA 1
ATOM 744 C C . HIS A 1 92 ? 17.292 -8.521 -18.794 1.00 91.00 92 HIS A C 1
ATOM 746 O O . HIS A 1 92 ? 16.722 -8.588 -17.701 1.00 91.00 92 HIS A O 1
ATOM 752 N N . PHE A 1 93 ? 18.586 -8.198 -18.885 1.00 92.44 93 PHE A N 1
ATOM 753 C CA . PHE A 1 93 ? 19.410 -7.840 -17.730 1.00 92.44 93 PHE A CA 1
ATOM 754 C C . PHE A 1 93 ? 18.844 -6.624 -16.984 1.00 92.44 93 PHE A C 1
ATOM 756 O O . PHE A 1 93 ? 18.627 -6.688 -15.771 1.00 92.44 93 PHE A O 1
ATOM 763 N N . HIS A 1 94 ? 18.530 -5.538 -17.698 1.00 87.44 94 HIS A N 1
ATOM 764 C CA . HIS A 1 94 ? 17.932 -4.350 -17.086 1.00 87.44 94 HIS A CA 1
ATOM 765 C C . HIS A 1 94 ? 16.522 -4.613 -16.539 1.00 87.44 94 HIS A C 1
ATOM 767 O O . HIS A 1 94 ? 16.176 -4.082 -15.485 1.00 87.44 94 HIS A O 1
ATOM 773 N N . MET A 1 95 ? 15.728 -5.481 -17.172 1.00 90.00 95 MET A N 1
ATOM 774 C CA . MET A 1 95 ? 14.421 -5.900 -16.655 1.00 90.00 95 MET A CA 1
ATOM 775 C C . MET A 1 95 ? 14.556 -6.643 -15.319 1.00 90.00 95 MET A C 1
ATOM 777 O O . MET A 1 95 ? 13.813 -6.365 -14.372 1.00 90.00 95 MET A O 1
ATOM 781 N N . LYS A 1 96 ? 15.540 -7.545 -15.200 1.00 90.31 96 LYS A N 1
ATOM 782 C CA . LYS A 1 96 ? 15.857 -8.233 -13.939 1.00 90.31 96 LYS A CA 1
ATOM 783 C C . LYS A 1 96 ? 16.321 -7.258 -12.859 1.00 90.31 96 LYS A C 1
ATOM 785 O O . LYS A 1 96 ? 15.823 -7.329 -11.737 1.00 90.31 96 LYS A O 1
ATOM 790 N N . GLN A 1 97 ? 17.216 -6.326 -13.192 1.00 90.25 97 GLN A N 1
ATOM 791 C CA . GLN A 1 97 ? 17.661 -5.282 -12.261 1.00 90.25 97 GLN A CA 1
ATOM 792 C C . GLN A 1 97 ? 16.500 -4.398 -11.792 1.00 90.25 97 GLN A C 1
ATOM 794 O O . GLN A 1 97 ? 16.344 -4.178 -10.593 1.00 90.25 97 GLN A O 1
ATOM 799 N N . SER A 1 98 ? 15.658 -3.934 -12.717 1.00 85.19 98 SER A N 1
ATOM 800 C CA . SER A 1 98 ? 14.470 -3.135 -12.407 1.00 85.19 98 SER A CA 1
ATOM 801 C C . SER A 1 98 ? 13.523 -3.893 -11.475 1.00 85.19 98 SER A C 1
ATOM 803 O O . SER A 1 98 ? 13.116 -3.365 -10.442 1.00 85.19 98 SER A O 1
ATOM 805 N N . THR A 1 99 ? 13.261 -5.171 -11.766 1.00 82.50 99 THR A N 1
ATOM 806 C CA . THR A 1 99 ? 12.429 -6.038 -10.919 1.00 82.50 99 THR A CA 1
ATOM 807 C C . THR A 1 99 ? 13.019 -6.199 -9.516 1.00 82.50 99 THR A C 1
ATOM 809 O O . THR A 1 99 ? 12.281 -6.131 -8.533 1.00 82.50 99 THR A O 1
ATOM 812 N N . PHE A 1 100 ? 14.336 -6.384 -9.399 1.00 86.75 100 PHE A N 1
ATOM 813 C CA . PHE A 1 100 ? 15.026 -6.484 -8.112 1.00 86.75 100 PHE A CA 1
ATOM 814 C C . PHE A 1 100 ? 14.909 -5.190 -7.293 1.00 86.75 100 PHE A C 1
ATOM 816 O O . PHE A 1 100 ? 14.468 -5.228 -6.144 1.00 86.75 100 PHE A O 1
ATOM 823 N N . LEU A 1 101 ? 15.239 -4.041 -7.891 1.00 84.88 101 LEU A N 1
ATOM 824 C CA . LEU A 1 101 ? 15.152 -2.734 -7.229 1.00 84.88 101 LEU A CA 1
ATOM 825 C C . LEU A 1 101 ? 13.721 -2.420 -6.795 1.00 84.88 101 LEU A C 1
ATOM 827 O O . LEU A 1 101 ? 13.487 -1.943 -5.686 1.00 84.88 101 LEU A O 1
ATOM 831 N N . TYR A 1 102 ? 12.753 -2.756 -7.640 1.00 78.38 102 TYR A N 1
ATOM 832 C CA . TYR A 1 102 ? 11.340 -2.632 -7.328 1.00 78.38 102 TYR A CA 1
ATOM 833 C C . TYR A 1 102 ? 10.939 -3.499 -6.123 1.00 78.38 102 TYR A C 1
ATOM 835 O O . TYR A 1 102 ? 10.281 -3.019 -5.197 1.00 78.38 102 TYR A O 1
ATOM 843 N N . GLN A 1 103 ? 11.367 -4.766 -6.082 1.00 78.75 103 GLN A N 1
ATOM 844 C CA . GLN A 1 103 ? 11.105 -5.645 -4.940 1.00 78.75 103 GLN A CA 1
ATOM 845 C C . GLN A 1 103 ? 11.725 -5.116 -3.644 1.00 78.75 103 GLN A C 1
ATOM 847 O O . GLN A 1 103 ? 11.057 -5.160 -2.608 1.00 78.75 103 GLN A O 1
ATOM 852 N N . LEU A 1 104 ? 12.950 -4.594 -3.714 1.00 81.06 104 LEU A N 1
ATOM 853 C CA . LEU A 1 104 ? 13.630 -3.978 -2.581 1.00 81.06 104 LEU A CA 1
ATOM 854 C C . LEU A 1 104 ? 12.855 -2.754 -2.074 1.00 81.06 104 LEU A C 1
ATOM 856 O O . LEU A 1 104 ? 12.535 -2.685 -0.890 1.00 81.06 104 LEU A O 1
ATOM 860 N N . ALA A 1 105 ? 12.465 -1.843 -2.970 1.00 76.88 105 ALA A N 1
ATOM 861 C CA . ALA A 1 105 ? 11.727 -0.626 -2.624 1.00 76.88 105 ALA A CA 1
ATOM 862 C C . ALA A 1 105 ? 10.399 -0.916 -1.902 1.00 76.88 105 ALA A C 1
ATOM 864 O O . ALA A 1 105 ? 10.019 -0.204 -0.974 1.00 76.88 105 ALA A O 1
ATOM 865 N N . ILE A 1 106 ? 9.706 -1.992 -2.283 1.00 71.44 106 ILE A N 1
ATOM 866 C CA . ILE A 1 106 ? 8.469 -2.423 -1.617 1.00 71.44 106 ILE A CA 1
ATOM 867 C C . ILE A 1 106 ? 8.726 -2.998 -0.219 1.00 71.44 106 ILE A C 1
ATOM 869 O O . ILE A 1 106 ? 7.873 -2.868 0.660 1.00 71.44 106 ILE A O 1
ATOM 873 N N . GLN A 1 107 ? 9.846 -3.696 -0.025 1.00 72.12 107 GLN A N 1
ATOM 874 C CA . GLN A 1 107 ? 10.185 -4.311 1.260 1.00 72.12 107 GLN A CA 1
ATOM 875 C C . GLN A 1 107 ? 10.699 -3.284 2.271 1.00 72.12 107 GLN A C 1
ATOM 877 O O . GLN A 1 107 ? 10.508 -3.458 3.473 1.00 72.12 107 GLN A O 1
ATOM 882 N N . THR A 1 108 ? 11.325 -2.205 1.802 1.00 79.69 108 THR A N 1
ATOM 883 C CA . THR A 1 108 ? 11.809 -1.130 2.668 1.00 79.69 108 THR A CA 1
ATOM 884 C C . THR A 1 108 ? 10.669 -0.266 3.205 1.00 79.69 108 THR A C 1
ATOM 886 O O . THR A 1 108 ? 9.698 0.027 2.507 1.00 79.69 108 THR A O 1
ATOM 889 N N . ILE A 1 109 ? 10.796 0.191 4.453 1.00 80.50 109 ILE A N 1
ATOM 890 C CA . ILE A 1 109 ? 9.877 1.182 5.022 1.00 80.50 109 ILE A CA 1
ATOM 891 C C . ILE A 1 109 ? 10.219 2.555 4.416 1.00 80.50 109 ILE A C 1
ATOM 893 O O . ILE A 1 109 ? 11.363 2.992 4.546 1.00 80.50 109 ILE A O 1
ATOM 897 N N . PRO A 1 110 ? 9.261 3.265 3.786 1.00 86.81 110 PRO A N 1
ATOM 898 C CA . PRO A 1 110 ? 9.499 4.608 3.259 1.00 86.81 110 PRO A CA 1
ATOM 899 C C . PRO A 1 110 ? 9.989 5.579 4.337 1.00 86.81 110 PRO A C 1
ATOM 901 O O . PRO A 1 110 ? 9.511 5.535 5.474 1.00 86.81 110 PRO A O 1
ATOM 904 N N . LYS A 1 111 ? 10.884 6.503 3.965 1.00 89.12 111 LYS A N 1
ATOM 905 C CA . LYS A 1 111 ? 11.480 7.489 4.887 1.00 89.12 111 LYS A CA 1
ATOM 906 C C . LYS A 1 111 ? 10.429 8.287 5.663 1.00 89.12 111 LYS A C 1
ATOM 908 O O . LYS A 1 111 ? 10.550 8.414 6.876 1.00 89.12 111 LYS A O 1
ATOM 913 N N . SER A 1 112 ? 9.377 8.754 4.990 1.00 90.00 112 SER A N 1
ATOM 914 C CA . SER A 1 112 ? 8.279 9.508 5.613 1.00 90.00 112 SER A CA 1
ATOM 915 C C . SER A 1 112 ? 7.543 8.700 6.685 1.00 90.00 112 SER A C 1
ATOM 917 O O . SER A 1 112 ? 7.268 9.195 7.775 1.00 90.00 112 SER A O 1
ATOM 919 N N . ARG A 1 113 ? 7.300 7.410 6.426 1.00 88.94 113 ARG A N 1
ATOM 920 C CA . ARG A 1 113 ? 6.667 6.494 7.389 1.00 88.94 113 ARG A CA 1
ATOM 921 C C . ARG A 1 113 ? 7.579 6.175 8.567 1.00 88.94 113 ARG A C 1
ATOM 923 O O . ARG A 1 113 ? 7.109 6.134 9.701 1.00 88.94 113 ARG A O 1
ATOM 930 N N . HIS A 1 114 ? 8.866 5.958 8.306 1.00 91.62 114 HIS A N 1
ATOM 931 C CA . HIS A 1 114 ? 9.846 5.751 9.367 1.00 91.62 114 HIS A CA 1
ATOM 932 C C . HIS A 1 114 ? 9.965 6.996 10.260 1.00 91.62 114 HIS A C 1
ATOM 934 O O . HIS A 1 114 ? 9.892 6.869 11.479 1.00 91.62 114 HIS A O 1
ATOM 940 N N . CYS A 1 115 ? 10.043 8.189 9.659 1.00 94.88 115 CYS A N 1
ATOM 941 C CA . CYS A 1 115 ? 10.011 9.470 10.366 1.00 94.88 115 CYS A CA 1
ATOM 942 C C . CYS A 1 115 ? 8.781 9.570 11.270 1.00 94.88 115 CYS A C 1
ATOM 944 O O . CYS A 1 115 ? 8.937 9.774 12.471 1.00 94.88 115 CYS A O 1
ATOM 946 N N . LEU A 1 116 ? 7.577 9.344 10.729 1.00 94.56 116 LEU A N 1
ATOM 947 C CA . LEU A 1 116 ? 6.333 9.436 11.497 1.00 94.56 116 LEU A CA 1
ATOM 948 C C . LEU A 1 116 ? 6.359 8.499 12.713 1.00 94.56 116 LEU A C 1
ATOM 950 O O . LEU A 1 116 ? 6.123 8.928 13.840 1.00 94.56 116 LEU A O 1
ATOM 954 N N . SER A 1 117 ? 6.709 7.228 12.497 1.00 93.81 117 SER A N 1
ATOM 955 C CA . SER A 1 117 ? 6.775 6.232 13.569 1.00 93.81 117 SER A CA 1
ATOM 956 C C . SER A 1 117 ? 7.811 6.580 14.642 1.00 93.81 117 SER A C 1
ATOM 958 O O . SER A 1 117 ? 7.554 6.391 15.833 1.00 93.81 117 SER A O 1
ATOM 960 N N . MET A 1 118 ? 8.984 7.074 14.241 1.00 94.19 118 MET A N 1
ATOM 961 C CA . MET A 1 118 ? 10.042 7.456 15.175 1.00 94.19 118 MET A CA 1
ATOM 962 C C . MET A 1 118 ? 9.654 8.691 15.980 1.00 94.19 118 MET A C 1
ATOM 964 O O . MET A 1 118 ? 9.814 8.694 17.197 1.00 94.19 118 MET A O 1
ATOM 968 N N . ARG A 1 119 ? 9.092 9.717 15.336 1.00 94.81 119 ARG A N 1
ATOM 969 C CA . ARG A 1 119 ? 8.690 10.954 16.013 1.00 94.81 119 ARG A CA 1
ATOM 970 C C . ARG A 1 119 ? 7.575 10.731 17.019 1.00 94.81 119 ARG A C 1
ATOM 972 O O . ARG A 1 119 ? 7.681 11.227 18.132 1.00 94.81 119 ARG A O 1
ATOM 979 N N . LEU A 1 120 ? 6.564 9.938 16.667 1.00 94.06 120 LEU A N 1
ATOM 980 C CA . LEU A 1 120 ? 5.499 9.572 17.602 1.00 94.06 120 LEU A CA 1
ATOM 981 C C . LEU A 1 120 ? 6.046 8.772 18.792 1.00 94.06 120 LEU A C 1
ATOM 983 O O . LEU A 1 120 ? 5.655 9.012 19.929 1.00 94.06 120 LEU A O 1
ATOM 987 N N . THR A 1 121 ? 6.985 7.853 18.554 1.00 92.88 121 THR A N 1
ATOM 988 C CA . THR A 1 121 ? 7.644 7.118 19.644 1.00 92.88 121 THR A CA 1
ATOM 989 C C . THR A 1 121 ? 8.420 8.059 20.566 1.00 92.88 121 THR A C 1
ATOM 991 O O . THR A 1 121 ? 8.266 7.979 21.781 1.00 92.88 121 THR A O 1
ATOM 994 N N . VAL A 1 122 ? 9.230 8.963 20.007 1.00 93.00 122 VAL A N 1
ATOM 995 C CA . VAL A 1 122 ? 10.010 9.938 20.786 1.00 93.00 122 VAL A CA 1
ATOM 996 C C . VAL A 1 122 ? 9.095 10.865 21.578 1.00 93.00 122 VAL A C 1
ATOM 998 O O . VAL A 1 122 ? 9.367 11.111 22.748 1.00 93.00 122 VAL A O 1
ATOM 1001 N N . GLU A 1 123 ? 8.004 11.342 20.980 1.00 92.00 123 GLU A N 1
ATOM 1002 C CA . GLU A 1 123 ? 7.036 12.192 21.671 1.00 92.00 123 GLU A CA 1
ATOM 1003 C C . GLU A 1 123 ? 6.376 11.457 22.837 1.00 92.00 123 GLU A C 1
ATOM 1005 O O . GLU A 1 123 ? 6.363 11.970 23.950 1.00 92.00 123 GLU A O 1
ATOM 1010 N N . TYR A 1 124 ? 5.900 10.227 22.618 1.00 87.94 124 TYR A N 1
ATOM 1011 C CA . TYR A 1 124 ? 5.293 9.424 23.681 1.00 87.94 124 TYR A CA 1
ATOM 1012 C C . TYR A 1 124 ? 6.258 9.246 24.852 1.00 87.94 124 TYR A C 1
ATOM 1014 O O . TYR A 1 124 ? 5.892 9.438 26.010 1.00 87.94 124 TYR A O 1
ATOM 1022 N N . LEU A 1 125 ? 7.509 8.897 24.534 1.00 88.19 125 LEU A N 1
ATOM 1023 C CA . LEU A 1 125 ? 8.557 8.762 25.531 1.00 88.19 125 LEU A CA 1
ATOM 1024 C C . LEU A 1 125 ? 8.864 10.102 26.190 1.00 88.19 125 LEU A C 1
ATOM 1026 O O . LEU A 1 125 ? 9.162 10.109 27.362 1.00 88.19 125 LEU A O 1
ATOM 1030 N N . ARG A 1 126 ? 8.769 11.249 25.520 1.00 88.62 126 ARG A N 1
ATOM 1031 C CA . ARG A 1 126 ? 8.993 12.549 26.166 1.00 88.62 126 ARG A CA 1
ATOM 1032 C C . ARG A 1 126 ? 7.881 12.909 27.151 1.00 88.62 126 ARG A C 1
ATOM 1034 O O . ARG A 1 126 ? 8.171 13.478 28.200 1.00 88.62 126 ARG A O 1
ATOM 1041 N N . SER A 1 127 ? 6.634 12.567 26.837 1.00 81.56 127 SER A N 1
ATOM 1042 C CA . SER A 1 127 ? 5.462 12.923 27.643 1.00 81.56 127 SER A CA 1
ATOM 1043 C C . SER A 1 127 ? 5.260 12.062 28.906 1.00 81.56 127 SER A C 1
ATOM 1045 O O . SER A 1 127 ? 4.344 12.374 29.657 1.00 81.56 127 SER A O 1
ATOM 1047 N N . HIS A 1 128 ? 6.081 11.014 29.118 1.00 59.47 128 HIS A N 1
ATOM 1048 C CA . HIS A 1 128 ? 6.316 10.119 30.284 1.00 59.47 128 HIS A CA 1
ATOM 1049 C C . HIS A 1 128 ? 5.200 9.730 31.293 1.00 59.47 128 HIS A C 1
ATOM 1051 O O . HIS A 1 128 ? 5.481 8.863 32.119 1.00 59.47 128 HIS A O 1
ATOM 1057 N N . SER A 1 129 ? 3.976 10.273 31.297 1.00 54.06 129 SER A N 1
ATOM 1058 C CA . SER A 1 129 ? 3.081 10.062 32.455 1.00 54.06 129 SER A CA 1
ATOM 1059 C C . SER A 1 129 ? 1.581 10.378 32.307 1.00 54.06 129 SER A C 1
ATOM 1061 O O . SER A 1 129 ? 0.837 10.046 33.224 1.00 54.06 129 SER A O 1
ATOM 1063 N N . SER A 1 130 ? 1.074 10.955 31.209 1.00 55.12 130 SER A N 1
ATOM 1064 C CA . SER A 1 130 ? -0.359 11.339 31.115 1.00 55.12 130 SER A CA 1
ATOM 1065 C C . SER A 1 130 ? -1.243 10.458 30.219 1.00 55.12 130 SER A C 1
ATOM 1067 O O . SER A 1 130 ? -2.454 10.650 30.184 1.00 55.12 130 SER A O 1
ATOM 1069 N N . LEU A 1 131 ? -0.664 9.491 29.499 1.00 58.16 131 LEU A N 1
ATOM 1070 C CA . LEU A 1 131 ? -1.349 8.726 28.439 1.00 58.16 131 LEU A CA 1
ATOM 1071 C C . LEU A 1 131 ? -1.791 7.314 28.849 1.00 58.16 131 LEU A C 1
ATOM 1073 O O . LEU A 1 131 ? -2.444 6.621 28.071 1.00 58.16 131 LEU A O 1
ATOM 1077 N N . ASP A 1 132 ? -1.402 6.863 30.041 1.00 54.19 132 ASP A N 1
ATOM 1078 C CA . ASP A 1 132 ? -1.810 5.564 30.595 1.00 54.19 132 ASP A CA 1
ATOM 1079 C C . ASP A 1 132 ? -3.140 5.639 31.365 1.00 54.19 132 ASP A C 1
ATOM 1081 O O . ASP A 1 132 ? -3.690 4.611 31.754 1.00 54.19 132 ASP A O 1
ATOM 1085 N N . THR A 1 133 ? -3.695 6.845 31.523 1.00 47.91 133 THR A N 1
ATOM 1086 C CA . THR A 1 133 ? -4.874 7.127 32.353 1.00 47.91 133 THR A CA 1
ATOM 1087 C C . THR A 1 133 ? -6.125 7.390 31.513 1.00 47.91 133 THR A C 1
ATOM 1089 O O . THR A 1 133 ? -6.836 8.363 31.721 1.00 47.91 133 THR A O 1
ATOM 1092 N N . GLU A 1 134 ? -6.437 6.513 30.565 1.00 51.66 134 GLU A N 1
ATOM 1093 C CA . GLU A 1 134 ? -7.827 6.336 30.136 1.00 51.66 134 GLU A CA 1
ATOM 1094 C C . GLU A 1 134 ? -8.174 4.862 30.318 1.00 51.66 134 GLU A C 1
ATOM 1096 O O . GLU A 1 134 ? -7.943 4.024 29.445 1.00 51.66 134 GLU A O 1
ATOM 1101 N N . LEU A 1 135 ? -8.717 4.537 31.498 1.00 50.66 135 LEU A N 1
ATOM 1102 C CA . LEU A 1 135 ? -9.470 3.303 31.697 1.00 50.66 135 LEU A CA 1
ATOM 1103 C C . LEU A 1 135 ? -10.716 3.373 30.806 1.00 50.66 135 LEU A C 1
ATOM 1105 O O . LEU A 1 135 ? -11.802 3.743 31.252 1.00 50.66 135 LEU A O 1
ATOM 1109 N N . LEU A 1 136 ? -10.561 3.026 29.529 1.00 58.72 136 LEU A N 1
ATOM 1110 C CA . LEU A 1 136 ? -11.701 2.668 28.698 1.00 58.72 136 LEU A CA 1
ATOM 1111 C C . LEU A 1 136 ? -12.424 1.512 29.407 1.00 58.72 136 LEU A C 1
ATOM 1113 O O . LEU A 1 136 ? -11.763 0.552 29.819 1.00 58.72 136 LEU A O 1
ATOM 1117 N N . PRO A 1 137 ? -13.750 1.596 29.605 1.00 59.78 137 PRO A N 1
ATOM 1118 C CA . PRO A 1 137 ? -14.476 0.594 30.366 1.00 59.78 137 PRO A CA 1
ATOM 1119 C C . PRO A 1 137 ? -14.305 -0.769 29.695 1.00 59.78 137 PRO A C 1
ATOM 1121 O O . PRO A 1 137 ? -14.778 -0.993 28.580 1.00 59.78 137 PRO A O 1
ATOM 1124 N N . LEU A 1 138 ? -13.610 -1.672 30.399 1.00 65.12 138 LEU A N 1
ATOM 1125 C CA . LEU A 1 138 ? -13.230 -3.011 29.932 1.00 65.12 138 LEU A CA 1
ATOM 1126 C C . LEU A 1 138 ? -14.436 -3.802 29.394 1.00 65.12 138 LEU A C 1
ATOM 1128 O O . LEU A 1 138 ? -14.284 -4.666 28.535 1.00 65.12 138 LEU A O 1
ATOM 1132 N N . THR A 1 139 ? -15.632 -3.464 29.879 1.00 70.69 139 THR A N 1
ATOM 1133 C CA . THR A 1 139 ? -16.918 -4.046 29.497 1.00 70.69 139 THR A CA 1
ATOM 1134 C C . THR A 1 139 ? -17.214 -3.916 28.005 1.00 70.69 139 THR A C 1
ATOM 1136 O O . THR A 1 139 ? -17.651 -4.891 27.407 1.00 70.69 139 THR A O 1
ATOM 1139 N N . LYS A 1 140 ? -16.894 -2.784 27.361 1.00 80.94 140 LYS A N 1
ATOM 1140 C CA . LYS A 1 140 ? -17.146 -2.608 25.917 1.00 80.94 140 LYS A CA 1
ATOM 1141 C C . LYS A 1 140 ? -16.277 -3.507 25.039 1.00 80.94 140 LYS A C 1
ATOM 1143 O O . LYS A 1 140 ? -16.640 -3.802 23.909 1.00 80.94 140 LYS A O 1
ATOM 1148 N N . PHE A 1 141 ? -15.113 -3.940 25.518 1.00 83.62 141 PHE A N 1
ATOM 1149 C CA . PHE A 1 141 ? -14.195 -4.742 24.703 1.00 83.62 141 PHE A CA 1
ATOM 1150 C C . PHE A 1 141 ? -14.610 -6.203 24.553 1.00 83.62 141 PHE A C 1
ATOM 1152 O O . PHE A 1 141 ? -14.011 -6.907 23.743 1.00 83.62 141 PHE A O 1
ATOM 1159 N N . ILE A 1 142 ? -15.587 -6.653 25.335 1.00 84.06 142 ILE A N 1
ATOM 1160 C CA . ILE A 1 142 ? -16.040 -8.046 25.381 1.00 84.06 142 ILE A CA 1
ATOM 1161 C C . ILE A 1 142 ? -17.545 -8.187 25.136 1.00 84.06 142 ILE A C 1
ATOM 1163 O O . ILE A 1 142 ? -18.052 -9.304 25.192 1.00 84.06 142 ILE A O 1
ATOM 1167 N N . ASP A 1 143 ? -18.245 -7.074 24.914 1.00 87.44 143 ASP A N 1
ATOM 1168 C CA . ASP A 1 143 ? -19.695 -7.036 24.766 1.00 87.44 143 ASP A CA 1
ATOM 1169 C C . ASP A 1 143 ? -20.122 -7.631 23.412 1.00 87.44 143 ASP A C 1
ATOM 1171 O O . ASP A 1 143 ? -19.890 -7.007 22.378 1.00 87.44 143 ASP A O 1
ATOM 1175 N N . PRO A 1 144 ? -20.752 -8.819 23.387 1.00 87.75 144 PRO A N 1
ATOM 1176 C CA . PRO A 1 144 ? -21.091 -9.500 22.141 1.00 87.75 144 PRO A CA 1
ATOM 1177 C C . PRO A 1 144 ? -22.137 -8.759 21.295 1.00 87.75 144 PRO A C 1
ATOM 1179 O O . PRO A 1 144 ? -22.275 -9.089 20.119 1.00 87.75 144 PRO A O 1
ATOM 1182 N N . GLU A 1 145 ? -22.846 -7.776 21.861 1.00 90.06 145 GLU A N 1
ATOM 1183 C CA . GLU A 1 145 ? -23.843 -6.968 21.149 1.00 90.06 145 GLU A CA 1
ATOM 1184 C C . GLU A 1 145 ? -23.205 -5.853 20.298 1.00 90.06 145 GLU A C 1
ATOM 1186 O O . GLU A 1 145 ? -23.888 -5.186 19.518 1.00 90.06 145 GLU A O 1
ATOM 1191 N N . LEU A 1 146 ? -21.890 -5.635 20.423 1.00 91.88 146 LEU A N 1
ATOM 1192 C CA . LEU A 1 146 ? -21.152 -4.626 19.665 1.00 91.88 146 LEU A CA 1
ATOM 1193 C C . LEU A 1 146 ? -20.498 -5.205 18.401 1.00 91.88 146 LEU A C 1
ATOM 1195 O O . LEU A 1 146 ? -20.216 -6.396 18.272 1.00 91.88 146 LEU A O 1
ATOM 1199 N N . TYR A 1 147 ? -20.192 -4.331 17.442 1.00 92.19 147 TYR A N 1
ATOM 1200 C CA . TYR A 1 147 ? -19.516 -4.714 16.204 1.00 92.19 147 TYR A CA 1
ATOM 1201 C C . TYR A 1 147 ? -17.998 -4.709 16.395 1.00 92.19 147 TYR A C 1
ATOM 1203 O O . TYR A 1 147 ? -17.346 -3.660 16.348 1.00 92.19 147 TYR A O 1
ATOM 1211 N N . HIS A 1 148 ? -17.429 -5.900 16.576 1.00 92.94 148 HIS A N 1
ATOM 1212 C CA . HIS A 1 148 ? -15.997 -6.093 16.788 1.00 92.94 148 HIS A CA 1
ATOM 1213 C C . HIS A 1 148 ? -15.220 -6.263 15.475 1.00 92.94 148 HIS A C 1
ATOM 1215 O O . HIS A 1 148 ? -15.421 -7.218 14.725 1.00 92.94 148 HIS A O 1
ATOM 1221 N N . TYR A 1 149 ? -14.252 -5.379 15.242 1.00 93.62 149 TYR A N 1
ATOM 1222 C CA . TYR A 1 149 ? -13.314 -5.439 14.122 1.00 93.62 149 TYR A CA 1
ATOM 1223 C C . TYR A 1 149 ? -11.909 -5.736 14.630 1.00 93.62 149 TYR A C 1
ATOM 1225 O O . TYR A 1 149 ? -11.399 -5.036 15.500 1.00 93.62 149 TYR A O 1
ATOM 1233 N N . VAL A 1 150 ? -11.247 -6.738 14.053 1.00 92.62 150 VAL A N 1
ATOM 1234 C CA . VAL A 1 150 ? -9.856 -7.070 14.384 1.00 92.62 150 VAL A CA 1
ATOM 1235 C C . VAL A 1 150 ? -8.941 -6.587 13.265 1.00 92.62 150 VAL A C 1
ATOM 1237 O O . VAL A 1 150 ? -9.022 -7.052 12.130 1.00 92.62 150 VAL A O 1
ATOM 1240 N N . LEU A 1 151 ? -8.051 -5.654 13.591 1.00 92.94 151 LEU A N 1
ATOM 1241 C CA . LEU A 1 151 ? -7.092 -5.052 12.672 1.00 92.94 151 LEU A CA 1
ATOM 1242 C C . LEU A 1 151 ? -5.688 -5.485 13.077 1.00 92.94 151 LEU A C 1
ATOM 1244 O O . LEU A 1 151 ? -5.233 -5.163 14.167 1.00 92.94 151 LEU A O 1
ATOM 1248 N N . ILE A 1 152 ? -4.981 -6.196 12.202 1.00 91.00 152 ILE A N 1
ATOM 1249 C CA . ILE A 1 152 ? -3.612 -6.655 12.466 1.00 91.00 152 ILE A CA 1
ATOM 1250 C C . ILE A 1 152 ? -2.676 -5.905 11.524 1.00 91.00 152 ILE A C 1
ATOM 1252 O O . ILE A 1 152 ? -2.642 -6.179 10.324 1.00 91.00 152 ILE A O 1
ATOM 1256 N N . SER A 1 153 ? -1.953 -4.911 12.040 1.00 90.62 153 SER A N 1
ATOM 1257 C CA . SER A 1 153 ? -1.132 -4.032 11.205 1.00 90.62 153 SER A CA 1
ATOM 1258 C C . SER A 1 153 ? -0.131 -3.226 12.027 1.00 90.62 153 SER A C 1
ATOM 1260 O O . SER A 1 153 ? -0.462 -2.646 13.056 1.00 90.62 153 SER A O 1
ATOM 1262 N N . ASN A 1 154 ? 1.079 -3.099 11.486 1.00 89.81 154 ASN A N 1
ATOM 1263 C CA . ASN A 1 154 ? 2.112 -2.184 11.977 1.00 89.81 154 ASN A CA 1
ATOM 1264 C C . ASN A 1 154 ? 2.106 -0.833 11.241 1.00 89.81 154 ASN A C 1
ATOM 1266 O O . ASN A 1 154 ? 2.959 0.019 11.470 1.00 89.81 154 ASN A O 1
ATOM 1270 N N . ASN A 1 155 ? 1.195 -0.635 10.286 1.00 91.38 155 ASN A N 1
ATOM 1271 C CA . ASN A 1 155 ? 1.116 0.597 9.516 1.00 91.38 155 ASN A CA 1
ATOM 1272 C C . ASN A 1 155 ? 0.080 1.548 10.121 1.00 91.38 155 ASN A C 1
ATOM 1274 O O . ASN A 1 155 ? -1.107 1.403 9.841 1.00 91.38 155 ASN A O 1
ATOM 1278 N N . ILE A 1 156 ? 0.561 2.547 10.868 1.00 92.56 156 ILE A N 1
ATOM 1279 C CA . ILE A 1 156 ? -0.244 3.597 11.516 1.00 92.56 156 ILE A CA 1
ATOM 1280 C C . ILE A 1 156 ? -1.281 4.186 10.551 1.00 92.56 156 ILE A C 1
ATOM 1282 O O . ILE A 1 156 ? -2.473 4.171 10.840 1.00 92.56 156 ILE A O 1
ATOM 1286 N N . LEU A 1 157 ? -0.840 4.629 9.370 1.00 92.69 157 LEU A N 1
ATOM 1287 C CA . LEU A 1 157 ? -1.709 5.300 8.401 1.00 92.69 157 LEU A CA 1
ATOM 1288 C C . LEU A 1 157 ? -2.746 4.354 7.798 1.00 92.69 157 LEU A C 1
ATOM 1290 O O . LEU A 1 157 ? -3.875 4.765 7.590 1.00 92.69 157 LEU A O 1
ATOM 1294 N N . ALA A 1 158 ? -2.391 3.088 7.551 1.00 92.06 158 ALA A N 1
ATOM 1295 C CA . ALA A 1 158 ? -3.349 2.109 7.021 1.00 92.06 158 ALA A CA 1
ATOM 1296 C C . ALA A 1 158 ? -4.399 1.720 8.024 1.00 92.06 158 ALA A C 1
ATOM 1298 O O . ALA A 1 158 ? -5.568 1.614 7.674 1.00 92.06 158 ALA A O 1
ATOM 1299 N N . THR A 1 159 ? -3.995 1.558 9.272 1.00 93.06 159 THR A N 1
ATOM 1300 C CA . THR A 1 159 ? -4.957 1.306 10.323 1.00 93.06 159 THR A CA 1
ATOM 1301 C C . THR A 1 159 ? -5.873 2.512 10.521 1.00 93.06 159 THR A C 1
ATOM 1303 O O . THR A 1 159 ? -7.084 2.341 10.607 1.00 93.06 159 THR A O 1
ATOM 1306 N N . SER A 1 160 ? -5.314 3.726 10.548 1.00 93.62 160 SER A N 1
ATOM 1307 C CA . SER A 1 160 ? -6.095 4.957 10.689 1.00 93.62 160 SER A CA 1
ATOM 1308 C C . SER A 1 160 ? -7.076 5.145 9.533 1.00 93.62 160 SER A C 1
ATOM 1310 O O . SER A 1 160 ? -8.234 5.454 9.778 1.00 93.62 160 SER A O 1
ATOM 1312 N N . ASP A 1 161 ? -6.636 4.926 8.293 1.00 93.75 161 ASP A N 1
ATOM 1313 C CA . ASP A 1 161 ? -7.467 5.029 7.090 1.00 93.75 161 ASP A CA 1
ATOM 1314 C C . ASP A 1 161 ? -8.642 4.044 7.127 1.00 93.75 161 ASP A C 1
ATOM 1316 O O . ASP A 1 161 ? -9.792 4.446 6.957 1.00 93.75 161 ASP A O 1
ATOM 1320 N N . VAL A 1 162 ? -8.374 2.773 7.453 1.00 93.56 162 VAL A N 1
ATOM 1321 C CA . VAL A 1 162 ? -9.415 1.742 7.564 1.00 93.56 162 VAL A CA 1
ATOM 1322 C C . VAL A 1 162 ? -10.419 2.098 8.660 1.00 93.56 162 VAL A C 1
ATOM 1324 O O . VAL A 1 162 ? -11.618 2.101 8.388 1.00 93.56 162 VAL A O 1
ATOM 1327 N N . ILE A 1 163 ? -9.961 2.465 9.861 1.00 93.75 163 ILE A N 1
ATOM 1328 C CA . ILE A 1 163 ? -10.848 2.861 10.968 1.00 93.75 163 ILE A CA 1
ATOM 1329 C C . ILE A 1 163 ? -11.694 4.078 10.576 1.00 93.75 163 ILE A C 1
ATOM 1331 O O . ILE A 1 163 ? -12.918 4.036 10.694 1.00 93.75 163 ILE A O 1
ATOM 1335 N N . ASN A 1 164 ? -11.073 5.129 10.034 1.00 93.06 164 ASN A N 1
ATOM 1336 C CA . ASN A 1 164 ? -11.773 6.336 9.593 1.00 93.06 164 ASN A CA 1
ATOM 1337 C C . ASN A 1 164 ? -12.805 6.029 8.502 1.00 93.06 164 ASN A C 1
ATOM 1339 O O . ASN A 1 164 ? -13.908 6.578 8.517 1.00 93.06 164 ASN A O 1
ATOM 1343 N N . SER A 1 165 ? -12.473 5.136 7.566 1.00 93.69 165 SER A N 1
ATOM 1344 C CA . SER A 1 165 ? -13.393 4.714 6.512 1.00 93.69 165 SER A CA 1
ATOM 1345 C C . SER A 1 165 ? -14.603 3.965 7.076 1.00 93.69 165 SER A C 1
ATOM 1347 O O . SER A 1 165 ? -15.727 4.262 6.675 1.00 93.69 165 SER A O 1
ATOM 1349 N N . ILE A 1 166 ? -14.413 3.070 8.051 1.00 93.62 166 ILE A N 1
ATOM 1350 C CA . ILE A 1 166 ? -15.503 2.305 8.671 1.00 93.62 166 ILE A CA 1
ATOM 1351 C C . ILE A 1 166 ? -16.394 3.234 9.498 1.00 93.62 166 ILE A C 1
ATOM 1353 O O . ILE A 1 166 ? -17.611 3.224 9.316 1.00 93.62 166 ILE A O 1
ATOM 1357 N N . ILE A 1 167 ? -15.811 4.090 10.344 1.00 92.75 167 ILE A N 1
ATOM 1358 C CA . ILE A 1 167 ? -16.561 5.061 11.158 1.00 92.75 167 ILE A CA 1
ATOM 1359 C C . ILE A 1 167 ? -17.410 5.969 10.261 1.00 92.75 167 ILE A C 1
ATOM 1361 O O . ILE A 1 167 ? -18.602 6.156 10.508 1.00 92.75 167 ILE A O 1
ATOM 1365 N N . ARG A 1 168 ? -16.829 6.496 9.175 1.00 91.75 168 ARG A N 1
ATOM 1366 C CA . ARG A 1 168 ? -17.518 7.425 8.270 1.00 91.75 168 ARG A CA 1
ATOM 1367 C C . ARG A 1 168 ? -18.722 6.807 7.557 1.00 91.75 168 ARG A C 1
ATOM 1369 O O . ARG A 1 168 ? -19.674 7.534 7.281 1.00 91.75 168 ARG A O 1
ATOM 1376 N N . HIS A 1 169 ? -18.691 5.507 7.266 1.00 92.00 169 HIS A N 1
ATOM 1377 C CA . HIS A 1 169 ? -19.775 4.811 6.560 1.00 92.00 169 HIS A CA 1
ATOM 1378 C C . HIS A 1 169 ? -20.711 4.016 7.478 1.00 92.00 169 HIS A C 1
ATOM 1380 O O . HIS A 1 169 ? -21.687 3.443 6.997 1.00 92.00 169 HIS A O 1
ATOM 1386 N N . SER A 1 170 ? -20.458 3.996 8.786 1.00 92.38 170 SER A N 1
ATOM 1387 C CA . SER A 1 170 ? -21.312 3.306 9.753 1.00 92.38 170 SER A CA 1
ATOM 1388 C C . SER A 1 170 ? -22.393 4.233 10.303 1.00 92.38 170 SER A C 1
ATOM 1390 O O . SER A 1 170 ? -22.121 5.382 10.657 1.00 92.38 170 SER A O 1
ATOM 1392 N N . LYS A 1 171 ? -23.623 3.713 10.405 1.00 89.19 171 LYS A N 1
ATOM 1393 C CA . LYS A 1 171 ? -24.760 4.428 11.008 1.00 89.19 171 LYS A CA 1
ATOM 1394 C C . LYS A 1 171 ? -24.627 4.516 12.532 1.00 89.19 171 LYS A C 1
ATOM 1396 O O . LYS A 1 171 ? -24.816 5.582 13.103 1.00 89.19 171 LYS A O 1
ATOM 1401 N N . GLU A 1 172 ? -24.241 3.415 13.173 1.00 89.56 172 GLU A N 1
ATOM 1402 C CA . GLU A 1 172 ? -24.142 3.286 14.633 1.00 89.56 172 GLU A CA 1
ATOM 1403 C C . GLU A 1 172 ? -22.682 3.303 15.090 1.00 89.56 172 GLU A C 1
ATOM 1405 O O . GLU A 1 172 ? -22.116 2.293 15.502 1.00 89.56 172 GLU A O 1
ATOM 1410 N N . ARG A 1 173 ? -22.037 4.467 14.989 1.00 90.31 173 ARG A N 1
ATOM 1411 C CA . ARG A 1 173 ? -20.595 4.599 15.265 1.00 90.31 173 ARG A CA 1
ATOM 1412 C C . ARG A 1 173 ? -20.225 4.162 16.687 1.00 90.31 173 ARG A C 1
ATOM 1414 O O . ARG A 1 173 ? -19.231 3.463 16.866 1.00 90.31 173 ARG A O 1
ATOM 1421 N N . GLY A 1 174 ? -21.079 4.482 17.665 1.00 87.56 174 GLY A N 1
ATOM 1422 C CA . GLY A 1 174 ? -20.874 4.149 19.079 1.00 87.56 174 GLY A CA 1
ATOM 1423 C C . GLY A 1 174 ? -20.852 2.649 19.388 1.00 87.56 174 GLY A C 1
ATOM 1424 O O . GLY A 1 174 ? -20.322 2.267 20.435 1.00 87.56 174 GLY A O 1
ATOM 1425 N N . ASN A 1 175 ? -21.364 1.821 18.468 1.00 92.19 175 ASN A N 1
ATOM 1426 C CA . ASN A 1 175 ? -21.386 0.365 18.585 1.00 92.19 175 ASN A CA 1
ATOM 1427 C C . ASN A 1 175 ? -20.145 -0.300 17.964 1.00 92.19 175 ASN A C 1
ATOM 1429 O O . ASN A 1 175 ? -20.022 -1.521 17.984 1.00 92.19 175 ASN A O 1
ATOM 1433 N N . LEU A 1 176 ? -19.220 0.480 17.393 1.00 93.06 176 LEU A N 1
ATOM 1434 C CA . LEU A 1 176 ? -18.000 -0.035 16.779 1.00 93.06 176 LEU A CA 1
ATOM 1435 C C . LEU A 1 176 ? -16.890 -0.208 17.821 1.00 93.06 176 LEU A C 1
ATOM 1437 O O . LEU A 1 176 ? -16.532 0.733 18.542 1.00 93.06 176 LEU A O 1
ATOM 1441 N N . VAL A 1 177 ? -16.288 -1.398 17.834 1.00 92.50 177 VAL A N 1
ATOM 1442 C CA . VAL A 1 177 ? -15.129 -1.732 18.665 1.00 92.50 177 VAL A CA 1
ATOM 1443 C C . VAL A 1 177 ? -13.999 -2.246 17.779 1.00 92.50 177 VAL A C 1
ATOM 1445 O O . VAL A 1 177 ? -14.118 -3.275 17.118 1.00 92.50 177 VAL A O 1
ATOM 1448 N N . PHE A 1 178 ? -12.870 -1.543 17.773 1.00 92.81 178 PHE A N 1
ATOM 1449 C CA . PHE A 1 178 ? -11.690 -1.904 16.993 1.00 92.81 178 PHE A CA 1
ATOM 1450 C C . PHE A 1 178 ? -10.612 -2.510 17.889 1.00 92.81 178 PHE A C 1
ATOM 1452 O O . PHE A 1 178 ? -10.041 -1.820 18.727 1.00 92.81 178 PHE A O 1
ATOM 1459 N N . HIS A 1 179 ? -10.277 -3.779 17.678 1.00 91.94 179 HIS A N 1
ATOM 1460 C CA . HIS A 1 179 ? -9.125 -4.442 18.281 1.00 91.94 179 HIS A CA 1
ATOM 1461 C C . HIS A 1 179 ? -7.929 -4.338 17.345 1.00 91.94 179 HIS A C 1
ATOM 1463 O O . HIS A 1 179 ? -7.829 -5.059 16.352 1.00 91.94 179 HIS A O 1
ATOM 1469 N N . LEU A 1 180 ? -7.012 -3.436 17.665 1.00 91.62 180 LEU A N 1
ATOM 1470 C CA . LEU A 1 180 ? -5.806 -3.210 16.894 1.00 91.62 180 LEU A CA 1
ATOM 1471 C C . LEU A 1 180 ? -4.651 -4.021 17.473 1.00 91.62 180 LEU A C 1
ATOM 1473 O O . LEU A 1 180 ? -4.215 -3.778 18.591 1.00 91.62 180 LEU A O 1
ATOM 1477 N N . LEU A 1 181 ? -4.136 -4.971 16.704 1.00 91.19 181 LEU A N 1
ATOM 1478 C CA . LEU A 1 181 ? -2.974 -5.770 17.054 1.00 91.19 181 LEU A CA 1
ATOM 1479 C C . LEU A 1 181 ? -1.751 -5.228 16.317 1.00 91.19 181 LEU A C 1
ATOM 1481 O O . LEU A 1 181 ? -1.686 -5.253 15.084 1.00 91.19 181 LEU A O 1
ATOM 1485 N N . ALA A 1 182 ? -0.767 -4.789 17.094 1.00 90.50 182 ALA A N 1
ATOM 1486 C CA . ALA A 1 182 ? 0.521 -4.320 16.602 1.00 90.50 182 ALA A CA 1
ATOM 1487 C C . ALA A 1 182 ? 1.669 -5.063 17.289 1.00 90.50 182 ALA A C 1
ATOM 1489 O O . ALA A 1 182 ? 1.541 -5.554 18.417 1.00 90.50 182 ALA A O 1
ATOM 1490 N N . ASP A 1 183 ? 2.814 -5.149 16.617 1.00 88.19 183 ASP A N 1
ATOM 1491 C CA . ASP A 1 183 ? 4.018 -5.656 17.263 1.00 88.19 183 ASP A CA 1
ATOM 1492 C C . ASP A 1 183 ? 4.549 -4.693 18.339 1.00 88.19 183 ASP A C 1
ATOM 1494 O O . ASP A 1 183 ? 4.138 -3.538 18.468 1.00 88.19 183 ASP A O 1
ATOM 1498 N N . ARG A 1 184 ? 5.519 -5.178 19.117 1.00 83.88 184 ARG A N 1
ATOM 1499 C CA . ARG A 1 184 ? 6.135 -4.409 20.202 1.00 83.88 184 ARG A CA 1
ATOM 1500 C C . ARG A 1 184 ? 6.799 -3.111 19.729 1.00 83.88 184 ARG A C 1
ATOM 1502 O O . ARG A 1 184 ? 6.842 -2.164 20.506 1.00 83.88 184 ARG A O 1
ATOM 1509 N N . GLN A 1 185 ? 7.354 -3.081 18.520 1.00 85.12 185 GLN A N 1
ATOM 1510 C CA . GLN A 1 185 ? 8.128 -1.936 18.033 1.00 85.12 185 GLN A CA 1
ATOM 1511 C C . GLN A 1 185 ? 7.217 -0.789 17.594 1.00 85.12 185 GLN A C 1
ATOM 1513 O O . GLN A 1 185 ? 7.544 0.371 17.814 1.00 85.12 185 GLN A O 1
ATOM 1518 N N . ASN A 1 186 ? 6.060 -1.111 17.018 1.00 89.62 186 ASN A N 1
ATOM 1519 C CA . ASN A 1 186 ? 5.113 -0.132 16.494 1.00 89.62 186 ASN A CA 1
ATOM 1520 C C . ASN A 1 186 ? 4.027 0.247 17.512 1.00 89.62 186 ASN A C 1
ATOM 1522 O O . ASN A 1 186 ? 3.376 1.279 17.350 1.00 89.62 186 ASN A O 1
ATOM 1526 N N . TYR A 1 187 ? 3.852 -0.553 18.573 1.00 89.69 187 TYR A N 1
ATOM 1527 C CA . TYR A 1 187 ? 2.835 -0.352 19.608 1.00 89.69 187 TYR A CA 1
ATOM 1528 C C . TYR A 1 187 ? 2.812 1.079 20.158 1.00 89.69 187 TYR A C 1
ATOM 1530 O O . TYR A 1 187 ? 1.755 1.696 20.197 1.00 89.69 187 TYR A O 1
ATOM 1538 N N . ILE A 1 188 ? 3.968 1.630 20.545 1.00 89.62 188 ILE A N 1
ATOM 1539 C CA . ILE A 1 188 ? 4.047 2.956 21.179 1.00 89.62 188 ILE A CA 1
ATOM 1540 C C . ILE A 1 188 ? 3.597 4.063 20.216 1.00 89.62 188 ILE A C 1
ATOM 1542 O O . ILE A 1 188 ? 2.757 4.889 20.570 1.00 89.62 188 ILE A O 1
ATOM 1546 N N . ALA A 1 189 ? 4.114 4.056 18.986 1.00 93.00 189 ALA A N 1
ATOM 1547 C CA . ALA A 1 189 ? 3.755 5.048 17.977 1.00 93.00 189 ALA A CA 1
ATOM 1548 C C . ALA A 1 189 ? 2.262 4.991 17.622 1.00 93.00 189 ALA A C 1
ATOM 1550 O O . ALA A 1 189 ? 1.603 6.025 17.533 1.00 93.00 189 ALA A O 1
ATOM 1551 N N . ILE A 1 190 ? 1.718 3.780 17.463 1.00 92.56 190 ILE A N 1
ATOM 1552 C CA . ILE A 1 190 ? 0.292 3.556 17.207 1.00 92.56 190 ILE A CA 1
ATOM 1553 C C . ILE A 1 190 ? -0.554 4.032 18.394 1.00 92.56 190 ILE A C 1
ATOM 1555 O O . ILE A 1 190 ? -1.574 4.687 18.188 1.00 92.56 190 ILE A O 1
ATOM 1559 N N . LYS A 1 191 ? -0.125 3.749 19.630 1.00 89.31 191 LYS A N 1
ATOM 1560 C CA . LYS A 1 191 ? -0.817 4.191 20.844 1.00 89.31 191 LYS A CA 1
ATOM 1561 C C . LYS A 1 191 ? -0.929 5.708 20.891 1.00 89.31 191 LYS A C 1
ATOM 1563 O O . LYS A 1 191 ? -2.029 6.220 21.064 1.00 89.31 191 LYS A O 1
ATOM 1568 N N . LEU A 1 192 ? 0.179 6.422 20.681 1.00 90.88 192 LEU A N 1
ATOM 1569 C CA . LEU A 1 192 ? 0.151 7.883 20.657 1.00 90.88 192 LEU A CA 1
ATOM 1570 C C . LEU A 1 192 ? -0.713 8.413 19.510 1.00 90.88 192 LEU A C 1
ATOM 1572 O O . LEU A 1 192 ? -1.473 9.356 19.711 1.00 90.88 192 LEU A O 1
ATOM 1576 N N . TRP A 1 193 ? -0.622 7.806 18.322 1.00 93.06 193 TRP A N 1
ATOM 1577 C CA . TRP A 1 193 ? -1.437 8.207 17.177 1.00 93.06 193 TRP A CA 1
ATOM 1578 C C . TRP A 1 193 ? -2.925 8.175 17.514 1.00 93.06 193 TRP A C 1
ATOM 1580 O O . TRP A 1 193 ? -3.605 9.185 17.357 1.00 93.06 193 TRP A O 1
ATOM 1590 N N . PHE A 1 194 ? -3.422 7.040 18.010 1.00 90.50 194 PHE A N 1
ATOM 1591 C CA . PHE A 1 194 ? -4.838 6.897 18.334 1.00 90.50 194 PHE A CA 1
ATOM 1592 C C . PHE A 1 194 ? -5.240 7.644 19.595 1.00 90.50 194 PHE A C 1
ATOM 1594 O O . PHE A 1 194 ? -6.374 8.087 19.660 1.00 90.50 194 PHE A O 1
ATOM 1601 N N . PHE A 1 195 ? -4.338 7.874 20.547 1.00 86.62 195 PHE A N 1
ATOM 1602 C CA . PHE A 1 195 ? -4.626 8.782 21.653 1.00 86.62 195 PHE A CA 1
ATOM 1603 C C . PHE A 1 195 ? -4.938 10.195 21.135 1.00 86.62 195 PHE A C 1
ATOM 1605 O O . PHE A 1 195 ? -5.975 10.763 21.463 1.00 86.62 195 PHE A O 1
ATOM 1612 N N . ARG A 1 196 ? -4.083 10.736 20.256 1.00 86.31 196 ARG A N 1
ATOM 1613 C CA . ARG A 1 196 ? -4.224 12.103 19.721 1.00 86.31 196 ARG A CA 1
ATOM 1614 C C . ARG A 1 196 ? -5.368 12.268 18.720 1.00 86.31 196 ARG A C 1
ATOM 1616 O O . ARG A 1 196 ? -5.871 13.374 18.564 1.00 86.31 196 ARG A O 1
ATOM 1623 N N . HIS A 1 197 ? -5.745 11.192 18.036 1.00 84.75 197 HIS A N 1
ATOM 1624 C CA . HIS A 1 197 ? -6.751 11.198 16.970 1.00 84.75 197 HIS A CA 1
ATOM 1625 C C . HIS A 1 197 ? -8.005 10.387 17.321 1.00 84.75 197 HIS A C 1
ATOM 1627 O O . HIS A 1 197 ? -8.788 10.054 16.431 1.00 84.75 197 HIS A O 1
ATOM 1633 N N . SER A 1 198 ? -8.191 10.017 18.592 1.00 72.12 198 SER A N 1
ATOM 1634 C CA . SER A 1 198 ? -9.380 9.281 19.016 1.00 72.12 198 SER A CA 1
ATOM 1635 C C . SER A 1 198 ? -10.605 10.180 18.882 1.00 72.12 198 SER A C 1
ATOM 1637 O O . SER A 1 198 ? -10.798 11.153 19.608 1.00 72.12 198 SER A O 1
ATOM 1639 N N . ASN A 1 199 ? -11.474 9.834 17.939 1.00 65.56 199 ASN A N 1
ATOM 1640 C CA . ASN A 1 199 ? -12.815 10.386 17.907 1.00 65.56 199 ASN A CA 1
ATOM 1641 C C . ASN A 1 199 ? -13.638 9.583 18.918 1.00 65.56 199 ASN A C 1
ATOM 1643 O O . ASN A 1 199 ? -13.728 8.363 18.790 1.00 65.56 199 ASN A O 1
ATOM 1647 N N . LYS A 1 200 ? -14.283 10.249 19.886 1.00 69.62 200 LYS A N 1
ATOM 1648 C CA . LYS A 1 200 ? -15.167 9.627 20.905 1.00 69.62 200 LYS A CA 1
ATOM 1649 C C . LYS A 1 200 ? -16.365 8.853 20.319 1.00 69.62 200 LYS A C 1
ATOM 1651 O O . LYS A 1 200 ? -17.214 8.363 21.055 1.00 69.62 200 LYS A O 1
ATOM 1656 N N . GLU A 1 201 ? -16.448 8.775 18.996 1.00 80.19 201 GLU A N 1
ATOM 1657 C CA . GLU A 1 201 ? -17.488 8.115 18.226 1.00 80.19 201 GLU A CA 1
ATOM 1658 C C . GLU A 1 201 ? -17.320 6.595 18.152 1.00 80.19 201 GLU A C 1
ATOM 1660 O O . GLU A 1 201 ? -18.312 5.936 17.884 1.00 80.19 201 GLU A O 1
ATOM 1665 N N . ALA A 1 202 ? -16.126 6.031 18.381 1.00 86.31 202 ALA A N 1
ATOM 1666 C CA . ALA A 1 202 ? -15.890 4.582 18.359 1.00 86.31 202 ALA A CA 1
ATOM 1667 C C . ALA A 1 202 ? -14.860 4.149 19.412 1.00 86.31 202 ALA A C 1
ATOM 1669 O O . ALA A 1 202 ? -14.023 4.942 19.845 1.00 86.31 202 ALA A O 1
ATOM 1670 N N . THR A 1 203 ? -14.896 2.874 19.807 1.00 88.81 203 THR A N 1
ATOM 1671 C CA . THR A 1 203 ? -13.994 2.343 20.840 1.00 88.81 203 THR A CA 1
ATOM 1672 C C . THR A 1 203 ? -12.779 1.677 20.192 1.00 88.81 203 THR A C 1
ATOM 1674 O O . THR A 1 203 ? -12.935 0.823 19.322 1.00 88.81 203 THR A O 1
ATOM 1677 N N . ILE A 1 204 ? -11.560 2.028 20.618 1.00 89.56 204 ILE A N 1
ATOM 1678 C CA . ILE A 1 204 ? -10.313 1.460 20.080 1.00 89.56 204 ILE A CA 1
ATOM 1679 C C . ILE A 1 204 ? -9.533 0.772 21.203 1.00 89.56 204 ILE A C 1
ATOM 1681 O O . ILE A 1 204 ? -9.150 1.398 22.186 1.00 89.56 204 ILE A O 1
ATOM 1685 N N . HIS A 1 205 ? -9.277 -0.522 21.035 1.00 88.75 205 HIS A N 1
ATOM 1686 C CA . HIS A 1 205 ? -8.487 -1.360 21.927 1.00 88.75 205 HIS A CA 1
ATOM 1687 C C . HIS A 1 205 ? -7.164 -1.728 21.254 1.00 88.75 205 HIS A C 1
ATOM 1689 O O . HIS A 1 205 ? -7.136 -2.533 20.323 1.00 88.75 205 HIS A O 1
ATOM 1695 N N . LEU A 1 206 ? -6.055 -1.164 21.731 1.00 88.00 206 LEU A N 1
ATOM 1696 C CA . LEU A 1 206 ? -4.724 -1.506 21.234 1.00 88.00 206 LEU A CA 1
ATOM 1697 C C . LEU A 1 206 ? -4.119 -2.672 22.029 1.00 88.00 206 LEU A C 1
ATOM 1699 O O . LEU A 1 206 ? -3.970 -2.600 23.245 1.00 88.00 206 LEU A O 1
ATOM 1703 N N . LEU A 1 207 ? -3.708 -3.720 21.319 1.00 85.19 207 LEU A N 1
ATOM 1704 C CA . LEU A 1 207 ? -3.104 -4.933 21.856 1.00 85.19 207 LEU A CA 1
ATOM 1705 C C . LEU A 1 207 ? -1.704 -5.142 21.276 1.00 85.19 207 LEU A C 1
ATOM 1707 O O . LEU A 1 207 ? -1.470 -5.038 20.071 1.00 85.19 207 LEU A O 1
ATOM 1711 N N . ASN A 1 208 ? -0.760 -5.499 22.145 1.00 80.75 208 ASN A N 1
ATOM 1712 C CA . ASN A 1 208 ? 0.567 -5.929 21.724 1.00 80.75 208 ASN A CA 1
ATOM 1713 C C . ASN A 1 208 ? 0.554 -7.434 21.430 1.00 80.75 208 ASN A C 1
ATOM 1715 O O . ASN A 1 208 ? 0.249 -8.237 22.313 1.00 80.75 208 ASN A O 1
ATOM 1719 N N . VAL A 1 209 ? 0.956 -7.824 20.218 1.00 74.94 209 VAL A N 1
ATOM 1720 C CA . VAL A 1 209 ? 0.983 -9.230 19.771 1.00 74.94 209 VAL A CA 1
ATOM 1721 C C . VAL A 1 209 ? 1.816 -10.134 20.687 1.00 74.94 209 VAL A C 1
ATOM 1723 O O . VAL A 1 209 ? 1.458 -11.291 20.876 1.00 74.94 209 VAL A O 1
ATOM 1726 N N . LYS A 1 210 ? 2.897 -9.639 21.308 1.00 66.44 210 LYS A N 1
ATOM 1727 C CA . LYS A 1 210 ? 3.687 -10.448 22.258 1.00 66.44 210 LYS A CA 1
ATOM 1728 C C . LYS A 1 210 ? 2.985 -10.677 23.598 1.00 66.44 210 LYS A C 1
ATOM 1730 O O . LYS A 1 210 ? 3.254 -11.685 24.240 1.00 66.44 210 LYS A O 1
ATOM 1735 N N . ASN A 1 211 ? 2.111 -9.759 24.011 1.00 56.81 211 ASN A N 1
ATOM 1736 C CA . ASN A 1 211 ? 1.377 -9.855 25.276 1.00 56.81 211 ASN A CA 1
ATOM 1737 C C . ASN A 1 211 ? 0.117 -10.722 25.147 1.00 56.81 211 ASN A C 1
ATOM 1739 O O . ASN A 1 211 ? -0.465 -11.103 26.160 1.00 56.81 211 ASN A O 1
ATOM 1743 N N . LEU A 1 212 ? -0.284 -11.069 23.917 1.00 58.12 212 LEU A N 1
ATOM 1744 C CA . LEU A 1 212 ? -1.235 -12.143 23.648 1.00 58.12 212 LEU A CA 1
ATOM 1745 C C . LEU A 1 212 ? -0.564 -13.469 24.009 1.00 58.12 212 LEU A C 1
ATOM 1747 O O . LEU A 1 212 ? -0.010 -14.186 23.177 1.00 58.12 212 LEU A O 1
ATOM 1751 N N . ASN A 1 213 ? -0.580 -13.761 25.305 1.00 42.50 213 ASN A N 1
ATOM 1752 C CA . ASN A 1 213 ? -0.048 -14.976 25.875 1.00 42.50 213 ASN A CA 1
ATOM 1753 C C . ASN A 1 213 ? -0.938 -16.139 25.404 1.00 42.50 213 ASN A C 1
ATOM 1755 O O . ASN A 1 213 ? -1.897 -16.532 26.062 1.00 42.50 213 ASN A O 1
ATOM 1759 N N . LEU A 1 214 ? -0.626 -16.718 24.242 1.00 45.44 214 LEU A N 1
ATOM 1760 C CA . LEU A 1 214 ? -1.287 -17.921 23.716 1.00 45.44 214 LEU A CA 1
ATOM 1761 C C . LEU A 1 214 ? -1.069 -19.159 24.622 1.00 45.44 214 LEU A C 1
ATOM 1763 O O . LEU A 1 214 ? -1.519 -20.256 24.297 1.00 45.44 214 LEU A O 1
ATOM 1767 N N . GLN A 1 215 ? -0.416 -19.005 25.775 1.00 35.16 215 GLN A N 1
ATOM 1768 C CA . GLN A 1 215 ? -0.125 -20.056 26.749 1.00 35.16 215 GLN A CA 1
ATOM 1769 C C . GLN A 1 215 ? -1.341 -20.541 27.568 1.00 35.16 215 GLN A C 1
ATOM 1771 O O . GLN A 1 215 ? -1.218 -21.547 28.258 1.00 35.16 215 GLN A O 1
ATOM 1776 N N . ILE A 1 216 ? -2.528 -19.927 27.451 1.00 35.22 216 ILE A N 1
ATOM 1777 C CA . ILE A 1 216 ? -3.705 -20.260 28.292 1.00 35.22 216 ILE A CA 1
ATOM 1778 C C . ILE A 1 216 ? -4.252 -21.701 28.116 1.00 35.22 216 ILE A C 1
ATOM 1780 O O . ILE A 1 216 ? -5.022 -22.164 28.947 1.00 35.22 216 ILE A O 1
ATOM 1784 N N . PHE A 1 217 ? -3.812 -22.491 27.131 1.00 39.03 217 PHE A N 1
ATOM 1785 C CA . PHE A 1 217 ? -4.366 -23.844 26.904 1.00 39.03 217 PHE A CA 1
ATOM 1786 C C . PHE A 1 217 ? -3.379 -25.007 27.087 1.00 39.03 217 PHE A C 1
ATOM 1788 O O . PHE A 1 217 ? -3.680 -26.129 26.696 1.00 39.03 217 PHE A O 1
ATOM 1795 N N . ALA A 1 218 ? -2.210 -24.782 27.698 1.00 31.36 218 ALA A N 1
ATOM 1796 C CA . ALA A 1 218 ? -1.232 -25.856 27.926 1.00 31.36 218 ALA A CA 1
ATOM 1797 C C . ALA A 1 218 ? -1.660 -26.906 28.984 1.00 31.36 218 ALA A C 1
ATOM 1799 O O . ALA A 1 218 ? -1.032 -27.960 29.061 1.00 31.36 218 ALA A O 1
ATOM 1800 N N . ASN A 1 219 ? -2.740 -26.669 29.746 1.00 30.59 219 ASN A N 1
ATOM 1801 C CA . ASN A 1 219 ? -3.115 -27.475 30.921 1.00 30.59 219 ASN A CA 1
ATOM 1802 C C . ASN A 1 219 ? -4.389 -28.333 30.779 1.00 30.59 219 ASN A C 1
ATOM 1804 O O . ASN A 1 219 ? -5.075 -28.586 31.764 1.00 30.59 219 ASN A O 1
ATOM 1808 N N . LYS A 1 220 ? -4.701 -28.849 29.586 1.00 33.91 220 LYS A N 1
ATOM 1809 C CA . LYS A 1 220 ? -5.598 -30.017 29.462 1.00 33.91 220 LYS A CA 1
ATOM 1810 C C . LYS A 1 220 ? -4.994 -31.058 28.525 1.00 33.91 220 LYS A C 1
ATOM 1812 O O . LYS A 1 220 ? -5.391 -31.197 27.374 1.00 33.91 220 LYS A O 1
ATOM 1817 N N . ARG A 1 221 ? -3.998 -31.789 29.031 1.00 40.12 221 ARG A N 1
ATOM 1818 C CA . ARG A 1 221 ? -3.646 -33.109 28.502 1.00 40.12 221 ARG A CA 1
ATOM 1819 C C . ARG A 1 221 ? -4.417 -34.132 29.316 1.00 40.12 221 ARG A C 1
ATOM 1821 O O . ARG A 1 221 ? -3.979 -34.443 30.409 1.00 40.12 221 ARG A O 1
ATOM 1828 N N . GLU A 1 222 ? -5.513 -34.653 28.785 1.00 31.17 222 GLU A N 1
ATOM 1829 C CA . GLU A 1 222 ? -5.933 -36.016 29.111 1.00 31.17 222 GLU A CA 1
ATOM 1830 C C . GLU A 1 222 ? -6.895 -36.552 28.047 1.00 31.17 222 GLU A C 1
ATOM 1832 O O . GLU A 1 222 ? -7.863 -35.896 27.674 1.00 31.17 222 GLU A O 1
ATOM 1837 N N . GLY A 1 223 ? -6.511 -37.719 27.520 1.00 37.03 223 GLY A N 1
ATOM 1838 C CA . GLY A 1 223 ? -7.276 -38.686 26.734 1.00 37.03 223 GLY A CA 1
ATOM 1839 C C . GLY A 1 223 ? -8.257 -38.171 25.686 1.00 37.03 223 GLY A C 1
ATOM 1840 O O . GLY A 1 223 ? -9.396 -37.890 26.015 1.00 37.03 223 GLY A O 1
ATOM 1841 N N . LEU A 1 224 ? -7.896 -38.238 24.399 1.00 31.23 224 LEU A N 1
ATOM 1842 C CA . LEU A 1 224 ? -8.890 -38.559 23.369 1.00 31.23 224 LEU A CA 1
ATOM 1843 C C . LEU A 1 224 ? -8.233 -39.333 22.217 1.00 31.23 224 LEU A C 1
ATOM 1845 O O . LEU A 1 224 ? -7.222 -38.913 21.651 1.00 31.23 224 LEU A O 1
ATOM 1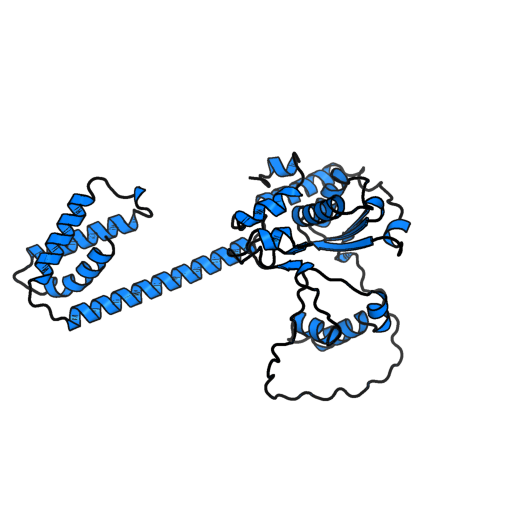849 N N . HIS A 1 225 ? -8.811 -40.497 21.928 1.00 31.50 225 HIS A N 1
ATOM 1850 C CA . HIS A 1 225 ? -8.369 -41.481 20.945 1.00 31.50 225 HIS A CA 1
ATOM 1851 C C . HIS A 1 225 ? -8.160 -40.896 19.536 1.00 31.50 225 HIS A C 1
ATOM 1853 O O . HIS A 1 225 ? -8.946 -40.089 19.046 1.00 31.50 225 HIS A O 1
ATOM 1859 N N . ASN A 1 226 ? -7.101 -41.359 18.864 1.00 26.27 226 ASN A N 1
ATOM 1860 C CA . ASN A 1 226 ? -6.817 -41.069 17.458 1.00 26.27 226 ASN A CA 1
ATOM 1861 C C . ASN A 1 226 ? -7.741 -41.892 16.540 1.00 26.27 226 ASN A C 1
ATOM 1863 O O . ASN A 1 226 ? -7.690 -43.120 16.618 1.00 26.27 226 ASN A O 1
ATOM 1867 N N . PRO A 1 227 ? -8.478 -41.289 15.591 1.00 28.95 227 PRO A N 1
ATOM 1868 C CA . PRO A 1 227 ? -8.905 -42.013 14.403 1.00 28.95 227 PRO A CA 1
ATOM 1869 C C . PRO A 1 227 ? -7.734 -42.115 13.403 1.00 28.95 227 PRO A C 1
ATOM 1871 O O . PRO A 1 227 ? -6.851 -41.246 13.380 1.00 28.95 227 PRO A O 1
ATOM 1874 N N . PRO A 1 228 ? -7.679 -43.172 12.574 1.00 27.12 228 PRO A N 1
ATOM 1875 C CA . PRO A 1 228 ? -6.564 -43.393 11.666 1.00 27.12 228 PRO A CA 1
ATOM 1876 C C . PRO A 1 228 ? -6.608 -42.391 10.506 1.00 27.12 228 PRO A C 1
ATOM 1878 O O . PRO A 1 228 ? -7.573 -42.323 9.748 1.00 27.12 228 PRO A O 1
ATOM 1881 N N . LEU A 1 229 ? -5.525 -41.630 10.335 1.00 32.72 229 LEU A N 1
ATOM 1882 C CA . LEU A 1 229 ? -5.295 -40.823 9.139 1.00 32.72 229 LEU A CA 1
ATOM 1883 C C . LEU A 1 229 ? -4.896 -41.752 7.983 1.00 32.72 229 LEU A C 1
ATOM 1885 O O . LEU A 1 229 ? -3.848 -42.402 8.034 1.00 32.72 229 LEU A O 1
ATOM 1889 N N . ARG A 1 230 ? -5.716 -41.802 6.925 1.00 26.53 230 ARG A N 1
ATOM 1890 C CA . ARG A 1 230 ? -5.335 -42.406 5.639 1.00 26.53 230 ARG A CA 1
ATOM 1891 C C . ARG A 1 230 ? -4.109 -41.673 5.089 1.00 26.53 230 ARG A C 1
ATOM 1893 O O . ARG A 1 230 ? -4.126 -40.455 4.923 1.00 26.53 230 ARG A O 1
ATOM 1900 N N . ARG A 1 231 ? -3.049 -42.426 4.776 1.00 29.41 231 ARG A N 1
ATOM 1901 C CA . ARG A 1 231 ? -1.917 -41.937 3.978 1.00 29.41 231 ARG A CA 1
ATOM 1902 C C . ARG A 1 231 ? -2.4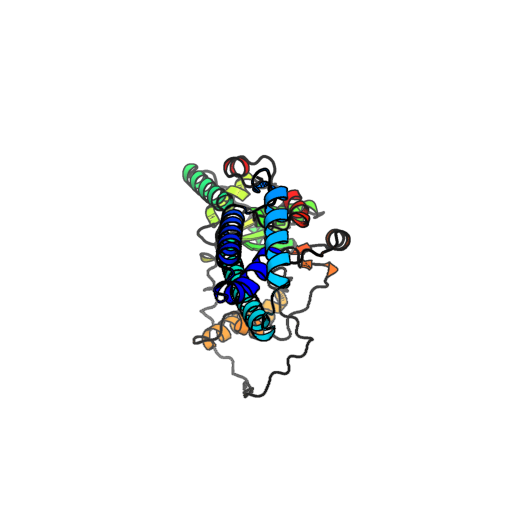38 -41.550 2.596 1.00 29.41 231 ARG A C 1
ATOM 1904 O O . ARG A 1 231 ? -2.797 -42.433 1.824 1.00 29.41 231 ARG A O 1
ATOM 1911 N N . VAL A 1 232 ? -2.417 -40.265 2.261 1.00 32.25 232 VAL A N 1
ATOM 1912 C CA . VAL A 1 232 ? -2.443 -39.853 0.854 1.00 32.25 232 VAL A CA 1
ATOM 1913 C C . VAL A 1 232 ? -1.006 -39.937 0.356 1.00 32.25 232 VAL A C 1
ATOM 1915 O O . VAL A 1 232 ? -0.165 -39.084 0.6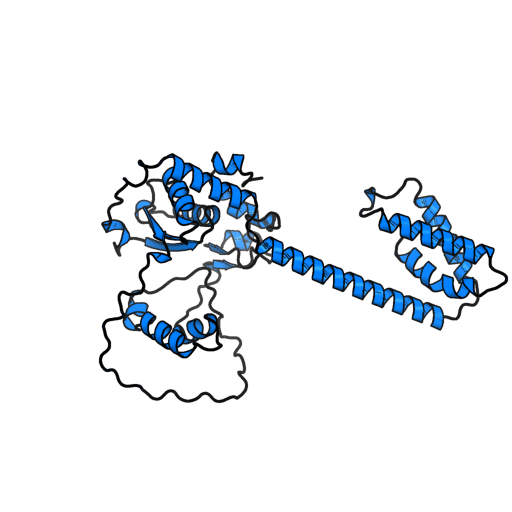39 1.00 32.25 232 VAL A O 1
ATOM 1918 N N . GLY A 1 233 ? -0.708 -41.073 -0.273 1.00 25.11 233 GLY A N 1
ATOM 1919 C CA . GLY A 1 233 ? 0.523 -41.305 -1.009 1.00 25.11 233 GLY A CA 1
ATOM 1920 C C . GLY A 1 233 ? 0.585 -40.456 -2.278 1.00 25.11 233 GLY A C 1
ATOM 1921 O O . GLY A 1 233 ? -0.423 -39.978 -2.788 1.00 25.11 233 GLY A O 1
ATOM 1922 N N . LYS A 1 234 ? 1.813 -40.281 -2.761 1.00 36.47 234 LYS A N 1
ATOM 1923 C CA . LYS A 1 234 ? 2.181 -39.620 -4.014 1.00 36.47 234 LYS A CA 1
ATOM 1924 C C . LYS A 1 234 ? 1.338 -40.117 -5.201 1.00 36.47 234 LYS A C 1
ATOM 1926 O O . LYS A 1 234 ? 1.530 -41.241 -5.647 1.00 36.47 234 LYS A O 1
ATOM 1931 N N . SER A 1 235 ? 0.522 -39.241 -5.770 1.00 30.44 235 SER A N 1
ATOM 1932 C CA . SER A 1 235 ? 0.091 -39.273 -7.174 1.00 30.44 235 SER A CA 1
ATOM 1933 C C . SER A 1 235 ? -0.520 -37.912 -7.509 1.00 30.44 235 SER A C 1
ATOM 1935 O O . SER A 1 235 ? -1.148 -37.308 -6.644 1.00 30.44 235 SER A O 1
ATOM 1937 N N . GLY A 1 236 ? -0.257 -37.410 -8.717 1.00 30.14 236 GLY A N 1
ATOM 1938 C CA . GLY A 1 236 ? -0.495 -36.032 -9.153 1.00 30.14 236 GLY A CA 1
ATOM 1939 C C . GLY A 1 236 ? -1.780 -35.389 -8.628 1.00 30.14 236 GLY A C 1
ATOM 1940 O O . GLY A 1 236 ? -2.882 -35.864 -8.886 1.00 30.14 236 GLY A O 1
ATOM 1941 N N . LEU A 1 237 ? -1.614 -34.269 -7.920 1.00 30.44 237 LEU A N 1
ATOM 1942 C CA . LEU A 1 237 ? -2.694 -33.330 -7.640 1.00 30.44 237 LEU A CA 1
ATOM 1943 C C . LEU A 1 237 ? -3.097 -32.685 -8.969 1.00 30.44 237 LEU A C 1
ATOM 1945 O O . LEU A 1 237 ? -2.499 -31.703 -9.405 1.00 30.44 237 LEU A O 1
ATOM 1949 N N . SER A 1 238 ? -4.094 -33.275 -9.624 1.00 27.08 238 SER A N 1
ATOM 1950 C CA . SER A 1 238 ? -5.006 -32.529 -10.484 1.00 27.08 238 SER A CA 1
ATOM 1951 C C . SER A 1 238 ? -5.605 -31.425 -9.616 1.00 27.08 238 SER A C 1
ATOM 1953 O O . SER A 1 238 ? -6.416 -31.703 -8.735 1.00 27.08 238 SER A O 1
ATOM 1955 N N . PHE A 1 239 ? -5.127 -30.194 -9.782 1.00 32.66 239 PHE A N 1
ATOM 1956 C CA . PHE A 1 239 ? -5.729 -29.040 -9.131 1.00 32.66 239 PHE A CA 1
ATOM 1957 C C . PHE A 1 239 ? -7.084 -28.800 -9.794 1.00 32.66 239 PHE A C 1
ATOM 1959 O O . PHE A 1 239 ? -7.140 -28.300 -10.915 1.00 32.66 239 PHE A O 1
ATOM 1966 N N . ASP A 1 240 ? -8.168 -29.170 -9.113 1.00 33.44 240 ASP A N 1
ATOM 1967 C CA . ASP A 1 240 ? -9.490 -28.673 -9.479 1.00 33.44 240 ASP A CA 1
ATOM 1968 C C . ASP A 1 240 ? -9.459 -27.143 -9.429 1.00 33.44 240 ASP A C 1
ATOM 1970 O O . ASP A 1 240 ? -9.115 -26.538 -8.410 1.00 33.44 240 ASP A O 1
ATOM 1974 N N . ASN A 1 241 ? -9.860 -26.515 -10.533 1.00 40.56 241 ASN A N 1
ATOM 1975 C CA . ASN A 1 241 ? -9.937 -25.060 -10.695 1.00 40.56 241 ASN A CA 1
ATOM 1976 C C . ASN A 1 241 ? -10.926 -24.368 -9.727 1.00 40.56 241 ASN A C 1
ATOM 1978 O O . ASN A 1 241 ? -11.048 -23.148 -9.765 1.00 40.56 241 ASN A O 1
ATOM 1982 N N . ASN A 1 242 ? -11.617 -25.121 -8.862 1.00 46.81 242 ASN A N 1
ATOM 1983 C CA . ASN A 1 242 ? -12.624 -24.619 -7.923 1.00 46.81 242 ASN A CA 1
ATOM 1984 C C . ASN A 1 242 ? -12.116 -24.425 -6.484 1.00 46.81 242 ASN A C 1
ATOM 1986 O O . ASN A 1 242 ? -12.887 -24.001 -5.622 1.00 46.81 242 ASN A O 1
ATOM 1990 N N . PHE A 1 243 ? -10.844 -24.705 -6.183 1.00 44.50 243 PHE A N 1
ATOM 1991 C CA . PHE A 1 243 ? -10.311 -24.412 -4.852 1.00 44.50 243 PHE A CA 1
ATOM 1992 C C . PHE A 1 243 ? -9.940 -22.932 -4.725 1.00 44.50 243 PHE A C 1
ATOM 1994 O O . PHE A 1 243 ? -8.891 -22.484 -5.189 1.00 44.50 243 PHE A O 1
ATOM 2001 N N . CYS A 1 244 ? -10.790 -22.168 -4.040 1.00 51.88 244 CYS A N 1
ATOM 2002 C CA . CYS A 1 244 ? -10.494 -20.791 -3.667 1.00 51.88 244 CYS A CA 1
ATOM 2003 C C . CYS A 1 244 ? -9.288 -20.752 -2.716 1.00 51.88 244 CYS A C 1
ATOM 2005 O O . CYS A 1 244 ? -9.378 -21.130 -1.546 1.00 51.88 244 CYS A O 1
ATOM 2007 N N . THR A 1 245 ? -8.145 -20.253 -3.189 1.00 53.97 245 THR A N 1
ATOM 2008 C CA . THR A 1 245 ? -7.042 -19.861 -2.304 1.00 53.97 245 THR A CA 1
ATOM 2009 C C . THR A 1 245 ? -7.522 -18.770 -1.347 1.00 53.97 245 THR A C 1
ATOM 2011 O O . THR A 1 245 ? -7.828 -17.656 -1.771 1.00 53.97 245 THR A O 1
ATOM 2014 N N . TRP A 1 246 ? -7.575 -19.088 -0.052 1.00 62.88 246 TRP A N 1
ATOM 2015 C CA . TRP A 1 246 ? -7.930 -18.154 1.016 1.00 62.88 246 TRP A CA 1
ATOM 2016 C C . TRP A 1 246 ? -7.004 -16.925 1.009 1.00 62.88 246 TRP A C 1
ATOM 2018 O O . TRP A 1 246 ? -5.784 -17.050 1.142 1.00 62.88 246 TRP A O 1
ATOM 2028 N N . MET A 1 247 ? -7.577 -15.727 0.851 1.00 58.91 247 MET A N 1
ATOM 2029 C CA . MET A 1 247 ? -6.843 -14.464 0.954 1.00 58.91 247 MET A CA 1
ATOM 2030 C C . MET A 1 247 ? -7.042 -13.850 2.340 1.00 58.91 247 MET A C 1
ATOM 2032 O O . MET A 1 247 ? -8.141 -13.457 2.710 1.00 58.91 247 MET A O 1
ATOM 2036 N N . SER A 1 248 ? -5.954 -13.665 3.083 1.00 59.44 248 SER A N 1
ATOM 2037 C CA . SER A 1 248 ? -5.974 -13.179 4.470 1.00 59.44 248 SER A CA 1
ATOM 2038 C C . SER A 1 248 ? -6.341 -11.692 4.649 1.00 59.44 248 SER A C 1
ATOM 2040 O O . SER A 1 248 ? -6.189 -11.167 5.747 1.00 59.44 248 SER A O 1
ATOM 2042 N N . GLY A 1 249 ? -6.740 -10.981 3.588 1.00 75.25 249 GLY A N 1
ATOM 2043 C CA . GLY A 1 249 ? -6.882 -9.517 3.598 1.00 75.25 249 GLY A CA 1
ATOM 2044 C C . GLY A 1 249 ? -8.166 -8.992 4.249 1.00 75.25 249 GLY A C 1
ATOM 2045 O O . GLY A 1 249 ? -8.139 -7.922 4.849 1.00 75.25 249 GLY A O 1
ATOM 2046 N N . LEU A 1 250 ? -9.265 -9.743 4.155 1.00 85.62 250 LEU A N 1
ATOM 2047 C CA . LEU A 1 250 ? -10.547 -9.459 4.801 1.00 85.62 250 LEU A CA 1
ATOM 2048 C C . LEU A 1 250 ? -11.214 -10.792 5.126 1.00 85.62 250 LEU A C 1
ATOM 2050 O O . LEU A 1 250 ? -11.287 -11.659 4.260 1.00 85.62 250 LEU A O 1
ATOM 2054 N N . ASN A 1 251 ? -11.681 -10.956 6.360 1.00 87.12 251 ASN A N 1
ATOM 2055 C CA . ASN A 1 251 ? -12.270 -12.205 6.824 1.00 87.12 251 ASN A CA 1
ATOM 2056 C C . ASN A 1 251 ? -13.444 -11.930 7.754 1.00 87.12 251 ASN A C 1
ATOM 2058 O O . ASN A 1 251 ? -13.377 -11.021 8.580 1.00 87.12 251 ASN A O 1
ATOM 2062 N N . ILE A 1 252 ? -14.470 -12.772 7.653 1.00 89.19 252 ILE A N 1
ATOM 2063 C CA . ILE A 1 252 ? -15.544 -12.879 8.638 1.00 89.19 252 ILE A CA 1
ATOM 2064 C C . ILE A 1 252 ? -15.349 -14.221 9.334 1.00 89.19 252 ILE A C 1
ATOM 2066 O O . ILE A 1 252 ? -15.266 -15.256 8.674 1.00 89.19 252 ILE A O 1
ATOM 2070 N N . VAL A 1 253 ? -15.213 -14.198 10.657 1.00 88.94 253 VAL A N 1
ATOM 2071 C CA . VAL A 1 253 ? -14.912 -15.394 11.447 1.00 88.94 253 VAL A CA 1
ATOM 2072 C C . VAL A 1 253 ? -16.069 -15.677 12.390 1.00 88.94 253 VAL A C 1
ATOM 2074 O O . VAL A 1 253 ? -16.349 -14.892 13.292 1.00 88.94 253 VAL A O 1
ATOM 2077 N N . ASP A 1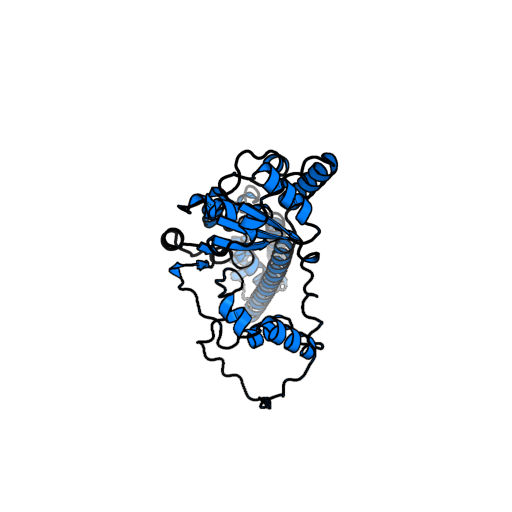 254 ? -16.705 -16.831 12.208 1.00 90.69 254 ASP A N 1
ATOM 2078 C CA . ASP A 1 254 ? -17.676 -17.364 13.160 1.00 90.69 254 ASP A CA 1
ATOM 2079 C C . ASP A 1 254 ? -16.932 -17.917 14.384 1.00 90.69 254 ASP A C 1
ATOM 2081 O O . ASP A 1 254 ? -16.358 -19.011 14.362 1.00 90.69 254 ASP A O 1
ATOM 2085 N N . LEU A 1 255 ? -16.913 -17.129 15.461 1.00 88.94 255 LEU A N 1
ATOM 2086 C CA . LEU A 1 255 ? -16.214 -17.483 16.695 1.00 88.94 255 LEU A CA 1
ATOM 2087 C C . LEU A 1 255 ? -16.868 -18.651 17.446 1.00 88.94 255 LEU A C 1
ATOM 2089 O O . LEU A 1 255 ? -16.184 -19.314 18.228 1.00 88.94 255 LEU A O 1
ATOM 2093 N N . VAL A 1 256 ? -18.161 -18.913 17.231 1.00 90.56 256 VAL A N 1
ATOM 2094 C CA . VAL A 1 256 ? -18.860 -20.047 17.849 1.00 90.56 256 VAL A CA 1
ATOM 2095 C C . VAL A 1 256 ? -18.370 -21.332 17.197 1.00 90.56 256 VAL A C 1
ATOM 2097 O O . VAL A 1 256 ? -17.770 -22.165 17.879 1.00 90.56 256 VAL A O 1
ATOM 2100 N N . LYS A 1 257 ? -18.467 -21.430 15.866 1.00 91.38 257 LYS A N 1
ATOM 2101 C CA . LYS A 1 257 ? -17.957 -22.589 15.116 1.00 91.38 257 LYS A CA 1
ATOM 2102 C C . LYS A 1 257 ? -16.454 -22.784 15.288 1.00 91.38 257 LYS A C 1
ATOM 2104 O O . LYS A 1 257 ? -15.985 -23.921 15.361 1.00 91.38 257 LYS A O 1
ATOM 2109 N N . TRP A 1 258 ? -15.688 -21.695 15.388 1.00 89.50 258 TRP A N 1
ATOM 2110 C CA . TRP A 1 258 ? -14.250 -21.757 15.658 1.00 89.50 258 TRP A CA 1
ATOM 2111 C C . TRP A 1 258 ? -13.939 -22.492 16.969 1.00 89.50 258 TRP A C 1
ATOM 2113 O O . TRP A 1 258 ? -13.004 -23.298 17.026 1.00 89.50 258 TRP A O 1
ATOM 2123 N N . ARG A 1 259 ? -14.725 -22.223 18.023 1.00 90.38 259 ARG A N 1
ATOM 2124 C CA . ARG A 1 259 ? -14.593 -22.877 19.332 1.00 90.38 259 ARG A CA 1
ATOM 2125 C C . ARG A 1 259 ? -15.122 -24.307 19.313 1.00 90.38 259 ARG A C 1
ATOM 2127 O O . ARG A 1 259 ? -14.413 -25.194 19.776 1.00 90.38 259 ARG A O 1
ATOM 2134 N N . GLU A 1 260 ? -16.302 -24.542 18.740 1.00 93.88 260 GLU A N 1
ATOM 2135 C CA . GLU A 1 260 ? -16.913 -25.879 18.636 1.00 93.88 260 GLU A CA 1
ATOM 2136 C C . GLU A 1 260 ? -16.001 -26.885 17.927 1.00 93.88 260 GLU A C 1
ATOM 2138 O O . GLU A 1 260 ? -15.890 -28.036 18.341 1.00 93.88 260 GLU A O 1
ATOM 2143 N N . ARG A 1 261 ? -15.294 -26.441 16.882 1.00 89.56 261 ARG A N 1
ATOM 2144 C CA . ARG A 1 261 ? -14.362 -27.283 16.117 1.00 89.56 261 ARG A CA 1
ATOM 2145 C C . ARG A 1 261 ? -12.949 -27.335 16.697 1.00 89.56 261 ARG A C 1
ATOM 2147 O O . ARG A 1 261 ? -12.082 -27.983 16.118 1.00 89.56 261 ARG A O 1
ATOM 2154 N N . ASN A 1 262 ? -12.703 -26.658 17.820 1.00 89.25 262 ASN A N 1
ATOM 2155 C CA . ASN A 1 262 ? -11.415 -26.614 18.512 1.00 89.25 262 ASN A CA 1
ATOM 2156 C C . ASN A 1 262 ? -10.225 -26.293 17.575 1.00 89.25 262 ASN A C 1
ATOM 2158 O O . ASN A 1 262 ? -9.161 -26.919 17.635 1.00 89.25 262 ASN A O 1
ATOM 2162 N N . LEU A 1 263 ? -10.409 -25.315 16.675 1.00 88.12 263 LEU A N 1
ATOM 2163 C CA . LEU A 1 263 ? -9.471 -25.050 15.572 1.00 88.12 263 LEU A CA 1
ATOM 2164 C C . LEU A 1 263 ? -8.078 -24.618 16.052 1.00 88.12 263 LEU A C 1
ATOM 2166 O O . LEU A 1 263 ? -7.080 -24.920 15.401 1.00 88.12 263 LEU A O 1
ATOM 2170 N N . ILE A 1 264 ? -7.990 -23.965 17.217 1.00 86.25 264 ILE A N 1
ATOM 2171 C CA . ILE A 1 264 ? -6.710 -23.570 17.829 1.00 86.25 264 ILE A CA 1
ATOM 2172 C C . ILE A 1 264 ? -5.853 -24.803 18.134 1.00 86.25 264 ILE A C 1
ATOM 2174 O O . ILE A 1 264 ? -4.651 -24.806 17.863 1.00 86.25 264 ILE A O 1
ATOM 2178 N N . GLU A 1 265 ? -6.460 -25.852 18.685 1.00 85.75 265 GLU A N 1
ATOM 2179 C CA . GLU A 1 265 ? -5.753 -27.075 19.060 1.00 85.75 265 GLU A CA 1
ATOM 2180 C C . GLU A 1 265 ? -5.333 -27.878 17.825 1.00 85.75 265 GLU A C 1
ATOM 2182 O O . GLU A 1 265 ? -4.204 -28.367 17.750 1.00 85.75 265 GLU A O 1
ATOM 2187 N N . ILE A 1 266 ? -6.200 -27.946 16.809 1.00 86.25 266 ILE A N 1
ATOM 2188 C CA . ILE A 1 266 ? -5.877 -28.567 15.518 1.00 86.25 266 ILE A CA 1
ATOM 2189 C C . ILE A 1 266 ? -4.686 -27.853 14.869 1.00 86.25 266 ILE A C 1
ATOM 2191 O O . ILE A 1 266 ? -3.703 -28.509 14.514 1.00 86.25 266 ILE A O 1
ATOM 2195 N N . TYR A 1 267 ? -4.734 -26.519 14.782 1.00 84.56 267 TYR A N 1
ATOM 2196 C CA . TYR A 1 267 ? -3.655 -25.709 14.217 1.00 84.56 267 TYR A CA 1
ATOM 2197 C C . TYR A 1 267 ? -2.326 -25.966 14.932 1.00 84.56 267 TYR A C 1
ATOM 2199 O O . TYR A 1 267 ? -1.312 -26.244 14.292 1.00 84.56 267 TYR A O 1
ATOM 2207 N N . ARG A 1 268 ? -2.320 -25.940 16.272 1.00 81.62 268 ARG A N 1
ATOM 2208 C CA . ARG A 1 268 ? -1.114 -26.204 17.076 1.00 81.62 268 ARG A CA 1
ATOM 2209 C C . ARG A 1 268 ? -0.565 -27.600 16.843 1.00 81.62 268 ARG A C 1
ATOM 2211 O O . ARG A 1 268 ? 0.638 -27.756 16.654 1.00 81.62 268 ARG A O 1
ATOM 2218 N N . ARG A 1 269 ? -1.434 -28.611 16.824 1.00 82.81 269 ARG A N 1
ATOM 2219 C CA . ARG A 1 269 ? -1.043 -30.000 16.572 1.00 82.81 269 ARG A CA 1
ATOM 2220 C C . ARG A 1 269 ? -0.400 -30.159 15.199 1.00 82.81 269 ARG A C 1
ATOM 2222 O O . ARG A 1 269 ? 0.601 -30.860 15.079 1.00 82.81 269 ARG A O 1
ATOM 2229 N N . LEU A 1 270 ? -0.957 -29.516 14.176 1.00 81.62 270 LEU A N 1
ATOM 2230 C CA . LEU A 1 270 ? -0.397 -29.526 12.826 1.00 81.62 270 LEU A CA 1
ATOM 2231 C C . LEU A 1 270 ? 0.938 -28.775 12.764 1.00 81.62 270 LEU A C 1
ATOM 2233 O O . LEU A 1 270 ? 1.889 -29.306 12.198 1.00 81.62 270 LEU A O 1
ATOM 2237 N N . GLN A 1 271 ? 1.043 -27.614 13.416 1.00 77.75 271 GLN A N 1
ATOM 2238 C CA . GLN A 1 271 ? 2.276 -26.825 13.496 1.00 77.75 271 GLN A CA 1
ATOM 2239 C C . GLN A 1 271 ? 3.414 -27.586 14.199 1.00 77.75 271 GLN A C 1
ATOM 2241 O O . GLN A 1 271 ? 4.558 -27.549 13.753 1.00 77.75 271 GLN A O 1
ATOM 2246 N N . LEU A 1 272 ? 3.107 -28.305 15.284 1.00 76.12 272 LEU A N 1
ATOM 2247 C CA . LEU A 1 272 ? 4.074 -29.146 15.998 1.00 76.12 272 LEU A CA 1
ATOM 2248 C C . LEU A 1 272 ? 4.518 -30.348 15.152 1.00 76.12 272 LEU A C 1
ATOM 2250 O O . LEU A 1 272 ? 5.682 -30.739 15.192 1.00 76.12 272 LEU A O 1
ATOM 2254 N N . LYS A 1 273 ? 3.611 -30.926 14.357 1.00 71.31 273 LYS A N 1
ATOM 2255 C CA . LYS A 1 273 ? 3.926 -32.042 13.451 1.00 71.31 273 LYS A CA 1
ATOM 2256 C C . LYS A 1 273 ? 4.701 -31.604 12.206 1.00 71.31 273 LYS A C 1
ATOM 2258 O O . LYS A 1 273 ? 5.477 -32.392 11.675 1.00 71.31 273 LYS A O 1
ATOM 2263 N N . SER A 1 274 ? 4.527 -30.367 11.739 1.00 65.31 274 SER A N 1
ATOM 2264 C CA . SER A 1 274 ? 5.177 -29.844 10.527 1.00 65.31 274 SER A CA 1
ATOM 2265 C C . SER A 1 274 ? 6.599 -29.318 10.757 1.00 65.31 274 SER A C 1
ATOM 2267 O O . SER A 1 274 ? 7.192 -28.748 9.835 1.00 65.31 274 SER A O 1
ATOM 2269 N N . SER A 1 275 ? 7.156 -29.536 11.956 1.00 53.84 275 SER A N 1
ATOM 2270 C CA . SER A 1 275 ? 8.369 -28.913 12.502 1.00 53.84 275 SER A CA 1
ATOM 2271 C C . SER A 1 275 ? 9.692 -29.187 11.760 1.00 53.84 275 SER A C 1
ATOM 2273 O O . SER A 1 275 ? 10.755 -28.954 12.329 1.00 53.84 275 SER A O 1
ATOM 2275 N N . THR A 1 276 ? 9.688 -29.645 10.502 1.00 49.38 276 THR A N 1
ATOM 2276 C CA . THR A 1 276 ? 10.936 -29.826 9.738 1.00 49.38 276 THR A CA 1
ATOM 2277 C C . THR A 1 276 ? 10.989 -29.305 8.307 1.00 49.38 276 THR A C 1
ATOM 2279 O O . THR A 1 276 ? 12.100 -29.311 7.785 1.00 49.38 276 THR A O 1
ATOM 2282 N N . ARG A 1 277 ? 9.923 -28.824 7.641 1.00 47.53 277 ARG A N 1
ATOM 2283 C CA . ARG A 1 277 ? 10.104 -28.277 6.263 1.00 47.53 277 ARG A CA 1
ATOM 2284 C C . ARG A 1 277 ? 8.917 -27.587 5.590 1.00 47.53 277 ARG A C 1
ATOM 2286 O O . ARG A 1 277 ? 9.074 -27.079 4.483 1.00 47.53 277 ARG A O 1
ATOM 2293 N N . VAL A 1 278 ? 7.738 -27.577 6.203 1.00 49.09 278 VAL A N 1
ATOM 2294 C CA . VAL A 1 278 ? 6.516 -27.110 5.540 1.00 49.09 278 VAL A CA 1
ATOM 2295 C C . VAL A 1 278 ? 6.095 -25.787 6.182 1.00 49.09 278 VAL A C 1
ATOM 2297 O O . VAL A 1 278 ? 5.846 -25.744 7.383 1.00 49.09 278 VAL A O 1
ATOM 2300 N N . GLY A 1 279 ? 6.096 -24.694 5.412 1.00 54.66 279 GLY A N 1
ATOM 2301 C CA . GLY A 1 279 ? 5.771 -23.349 5.908 1.00 54.66 279 GLY A CA 1
ATOM 2302 C C . GLY A 1 279 ? 4.378 -23.241 6.552 1.00 54.66 279 GLY A C 1
ATOM 2303 O O . GLY A 1 279 ? 3.551 -24.142 6.444 1.00 54.66 279 GLY A O 1
ATOM 2304 N N . ALA A 1 280 ? 4.086 -22.105 7.194 1.00 60.06 280 ALA A N 1
ATOM 2305 C CA . ALA A 1 280 ? 2.810 -21.860 7.889 1.00 60.06 280 ALA A CA 1
ATOM 2306 C C . ALA A 1 280 ? 1.567 -21.958 6.977 1.00 60.06 280 ALA A C 1
ATOM 2308 O O . ALA A 1 280 ? 0.455 -22.206 7.443 1.00 60.06 280 ALA A O 1
ATOM 2309 N N . LEU A 1 281 ? 1.759 -21.791 5.666 1.00 61.28 281 LEU A N 1
ATOM 2310 C CA . LEU A 1 281 ? 0.690 -21.758 4.678 1.00 61.28 281 LEU A CA 1
ATOM 2311 C C . LEU A 1 281 ? -0.013 -23.136 4.553 1.00 61.28 281 LEU A C 1
ATOM 2313 O O . LEU A 1 281 ? -1.216 -23.189 4.797 1.00 61.28 281 LEU A O 1
ATOM 2317 N N . PRO A 1 282 ? 0.684 -24.266 4.308 1.00 70.81 282 PRO A N 1
ATOM 2318 C CA . PRO A 1 282 ? 0.068 -25.597 4.368 1.00 70.81 282 PRO A CA 1
ATOM 2319 C C . PRO A 1 282 ? -0.604 -25.958 5.697 1.00 70.81 282 PRO A C 1
ATOM 2321 O O . PRO A 1 282 ? -1.658 -26.584 5.684 1.00 70.81 282 PRO A O 1
ATOM 2324 N N . VAL A 1 283 ? -0.040 -25.554 6.841 1.00 75.94 283 VAL A N 1
ATOM 2325 C CA . VAL A 1 283 ? -0.662 -25.804 8.158 1.00 75.94 283 VAL A CA 1
ATOM 2326 C C . VAL A 1 283 ? -2.012 -25.103 8.252 1.00 75.94 283 VAL A C 1
ATOM 2328 O O . VAL A 1 283 ? -3.003 -25.691 8.685 1.00 75.94 283 VAL A O 1
ATOM 2331 N N . THR A 1 284 ? -2.060 -23.858 7.788 1.00 76.19 284 THR A N 1
ATOM 2332 C CA . THR A 1 284 ? -3.291 -23.074 7.759 1.00 76.19 284 THR A CA 1
ATOM 2333 C C . THR A 1 284 ? -4.326 -23.691 6.822 1.00 76.19 284 THR A C 1
ATOM 2335 O O . THR A 1 284 ? -5.461 -23.905 7.234 1.00 76.19 284 THR A O 1
ATOM 2338 N N . PHE A 1 285 ? -3.927 -24.072 5.605 1.00 77.31 285 PHE A N 1
ATOM 2339 C CA . PHE A 1 285 ? -4.823 -24.740 4.654 1.00 77.31 285 PHE A CA 1
ATOM 2340 C C . PHE A 1 285 ? -5.421 -26.034 5.210 1.00 77.31 285 PHE A C 1
ATOM 2342 O O . PHE A 1 285 ? -6.618 -26.256 5.075 1.00 77.31 285 PHE A O 1
ATOM 2349 N N . LEU A 1 286 ? -4.613 -26.863 5.875 1.00 81.56 286 LEU A N 1
ATOM 2350 C CA . LEU A 1 286 ? -5.092 -28.098 6.500 1.00 81.56 286 LEU A CA 1
ATOM 2351 C C . LEU A 1 286 ? -6.029 -27.829 7.682 1.00 81.56 286 LEU A C 1
ATOM 2353 O O . LEU A 1 286 ? -6.979 -28.575 7.892 1.00 81.56 286 LEU A O 1
ATOM 2357 N N . THR A 1 287 ? -5.773 -26.766 8.447 1.00 83.31 287 THR A N 1
ATOM 2358 C CA . THR A 1 287 ? -6.611 -26.388 9.595 1.00 83.31 287 THR A CA 1
ATOM 2359 C C . THR A 1 287 ? -8.007 -25.962 9.155 1.00 83.31 287 THR A C 1
ATOM 2361 O O . THR A 1 287 ? -8.970 -26.283 9.842 1.00 83.31 287 THR A O 1
ATOM 2364 N N . PHE A 1 288 ? -8.123 -25.256 8.027 1.00 83.12 288 PHE A N 1
ATOM 2365 C CA . PHE A 1 288 ? -9.387 -24.697 7.530 1.00 83.12 288 PHE A CA 1
ATOM 2366 C C . PHE A 1 288 ? -9.960 -25.442 6.319 1.00 83.12 288 PHE A C 1
ATOM 2368 O O . PHE A 1 288 ? -10.832 -24.913 5.630 1.00 83.12 288 PHE A O 1
ATOM 2375 N N . HIS A 1 289 ? -9.479 -26.655 6.045 1.00 81.94 289 HIS A N 1
ATOM 2376 C CA . HIS A 1 289 ? -9.952 -27.454 4.919 1.00 81.94 289 HIS A CA 1
ATOM 2377 C C . HIS A 1 289 ? -11.476 -27.643 4.989 1.00 81.94 289 HIS A C 1
ATOM 2379 O O . HIS A 1 289 ? -12.012 -27.948 6.055 1.00 81.94 289 HIS A O 1
ATOM 2385 N N . ASP A 1 290 ? -12.158 -27.382 3.871 1.00 81.62 290 ASP A N 1
ATOM 2386 C CA . ASP A 1 290 ? -13.622 -27.407 3.720 1.00 81.62 290 ASP A CA 1
ATOM 2387 C C . ASP A 1 290 ? -14.406 -26.524 4.712 1.00 81.62 290 ASP A C 1
ATOM 2389 O O . ASP A 1 290 ? -15.590 -26.736 4.975 1.00 81.62 290 ASP A O 1
ATOM 2393 N N . MET A 1 291 ? -13.749 -25.510 5.286 1.00 84.00 291 MET A N 1
ATOM 2394 C CA . MET A 1 291 ? -14.349 -24.570 6.242 1.00 84.00 291 MET A CA 1
ATOM 2395 C C . MET A 1 291 ? -14.252 -23.107 5.800 1.00 84.00 291 MET A C 1
ATOM 2397 O O . MET A 1 291 ? -14.719 -22.222 6.517 1.00 84.00 291 MET A O 1
ATOM 2401 N N . VAL A 1 292 ? -13.657 -22.841 4.635 1.00 84.06 292 VAL A N 1
ATOM 2402 C CA . VAL A 1 292 ? -13.543 -21.497 4.061 1.00 84.06 292 VAL A CA 1
ATOM 2403 C C . VAL A 1 292 ? -14.629 -21.298 3.015 1.00 84.06 292 VAL A C 1
ATOM 2405 O O . VAL A 1 292 ? -14.729 -22.065 2.062 1.00 84.06 292 VAL A O 1
ATOM 2408 N N . TYR A 1 293 ? -15.397 -20.226 3.178 1.00 84.69 293 TYR A N 1
ATOM 2409 C CA . TYR A 1 293 ? -16.416 -19.796 2.228 1.00 84.69 293 TYR A CA 1
ATOM 2410 C C . TYR A 1 293 ? -15.947 -18.503 1.567 1.00 84.69 293 TYR A C 1
ATOM 2412 O O . TYR A 1 293 ? -15.454 -17.600 2.247 1.00 84.69 293 TYR A O 1
ATOM 2420 N N . ALA A 1 294 ? -16.062 -18.425 0.242 1.00 80.62 294 ALA A N 1
ATOM 2421 C CA . ALA A 1 294 ? -15.719 -17.211 -0.484 1.00 80.62 294 ALA A CA 1
ATOM 2422 C C . ALA A 1 294 ? -16.724 -16.100 -0.149 1.00 80.62 294 ALA A C 1
ATOM 2424 O O . ALA A 1 294 ? -17.932 -16.338 -0.108 1.00 80.62 294 ALA A O 1
ATOM 2425 N N . LEU A 1 295 ? -16.216 -14.891 0.089 1.00 78.31 295 LEU A N 1
ATOM 2426 C CA . LEU A 1 295 ? -17.047 -13.691 0.093 1.00 78.31 295 LEU A CA 1
ATOM 2427 C C . LEU A 1 295 ? -17.370 -13.323 -1.355 1.00 78.31 295 LEU A C 1
ATOM 2429 O O . LEU A 1 295 ? -16.527 -13.492 -2.233 1.00 78.31 295 LEU A O 1
ATOM 2433 N N . ASP A 1 296 ? -18.573 -12.808 -1.582 1.00 77.19 296 ASP A N 1
ATOM 2434 C CA . ASP A 1 296 ? -18.965 -12.295 -2.891 1.00 77.19 296 ASP A CA 1
ATOM 2435 C C . ASP A 1 296 ? -18.079 -11.101 -3.294 1.00 77.19 296 ASP A C 1
ATOM 2437 O O . ASP A 1 296 ? -17.728 -10.260 -2.460 1.00 77.19 296 ASP A O 1
ATOM 2441 N N . ASP A 1 297 ? -17.735 -11.000 -4.578 1.00 71.00 297 ASP A N 1
ATOM 2442 C CA . ASP A 1 297 ? -16.836 -9.961 -5.097 1.00 71.00 297 ASP A CA 1
ATOM 2443 C C . ASP A 1 297 ? -17.383 -8.530 -4.906 1.00 71.00 297 ASP A C 1
ATOM 2445 O O . ASP A 1 297 ? -16.617 -7.561 -4.923 1.00 71.00 297 ASP A O 1
ATOM 2449 N N . SER A 1 298 ? -18.692 -8.366 -4.665 1.00 74.44 298 SER A N 1
ATOM 2450 C CA . SER A 1 298 ? -19.296 -7.078 -4.293 1.00 74.44 298 SER A CA 1
ATOM 2451 C C . SER A 1 298 ? -18.871 -6.579 -2.906 1.00 74.44 298 SER A C 1
ATOM 2453 O O . SER A 1 298 ? -18.859 -5.365 -2.666 1.00 74.44 298 SER A O 1
ATOM 2455 N N . TRP A 1 299 ? -18.471 -7.482 -2.003 1.00 79.31 299 TRP A N 1
ATOM 2456 C CA . TRP A 1 299 ? -18.023 -7.126 -0.657 1.00 79.31 299 TRP A CA 1
ATOM 2457 C C . TRP A 1 299 ? -16.609 -6.558 -0.657 1.00 79.31 299 TRP A C 1
ATOM 2459 O O . TRP A 1 299 ? -16.360 -5.548 -0.001 1.00 79.31 299 TRP A O 1
ATOM 2469 N N . ALA A 1 300 ? -15.677 -7.186 -1.377 1.00 82.38 300 ALA A N 1
ATOM 2470 C CA . ALA A 1 300 ? -14.261 -6.837 -1.311 1.00 82.38 300 ALA A CA 1
ATOM 2471 C C . ALA A 1 300 ? -13.595 -6.827 -2.686 1.00 82.38 300 ALA A C 1
ATOM 2473 O O . ALA A 1 300 ? -13.085 -7.835 -3.174 1.00 82.38 300 ALA A O 1
ATOM 2474 N N . PHE A 1 301 ? -13.493 -5.637 -3.269 1.00 86.38 301 PHE A N 1
ATOM 2475 C CA . PHE A 1 301 ? -12.862 -5.467 -4.564 1.00 86.38 301 PHE A CA 1
ATOM 2476 C C . PHE A 1 301 ? -11.340 -5.405 -4.426 1.00 86.38 301 PHE A C 1
ATOM 2478 O O . PHE A 1 301 ? -10.775 -4.476 -3.841 1.00 86.38 301 PHE A O 1
ATOM 2485 N N . SER A 1 302 ? -10.665 -6.416 -4.966 1.00 86.06 302 SER A N 1
ATOM 2486 C CA . SER A 1 302 ? -9.207 -6.550 -4.945 1.00 86.06 302 SER A CA 1
ATOM 2487 C C . SER A 1 302 ? -8.576 -6.098 -6.267 1.00 86.06 302 SER A C 1
ATOM 2489 O O . SER A 1 302 ? -9.249 -5.967 -7.280 1.00 86.06 302 SER A O 1
ATOM 2491 N N . GLY A 1 303 ? -7.263 -5.862 -6.274 1.00 86.25 303 GLY A N 1
ATOM 2492 C CA . GLY A 1 303 ? -6.493 -5.552 -7.487 1.00 86.25 303 GLY A CA 1
ATOM 2493 C C . GLY A 1 303 ? -5.793 -4.195 -7.459 1.00 86.25 303 GLY A C 1
ATOM 2494 O O . GLY A 1 303 ? -4.815 -3.993 -8.176 1.00 86.25 303 GLY A O 1
ATOM 2495 N N . LEU A 1 304 ? -6.197 -3.295 -6.557 1.00 89.88 304 LEU A N 1
ATOM 2496 C CA . LEU A 1 304 ? -5.756 -1.892 -6.553 1.00 89.88 304 LEU A CA 1
ATOM 2497 C C . LEU A 1 304 ? -4.250 -1.700 -6.298 1.00 89.88 304 LEU A C 1
ATOM 2499 O O . LEU A 1 304 ? -3.735 -0.600 -6.485 1.00 89.88 304 LEU A O 1
ATOM 2503 N N . GLY A 1 305 ? -3.537 -2.741 -5.857 1.00 87.56 305 GLY A N 1
ATOM 2504 C CA . GLY A 1 305 ? -2.085 -2.706 -5.679 1.00 87.56 305 GLY A CA 1
ATOM 2505 C C . GLY A 1 305 ? -1.275 -3.425 -6.759 1.00 87.56 305 GLY A C 1
ATOM 2506 O O . GLY A 1 305 ? -0.121 -3.779 -6.493 1.00 87.56 305 GLY A O 1
ATOM 2507 N N . HIS A 1 306 ? -1.855 -3.682 -7.939 1.00 86.12 306 HIS A N 1
ATOM 2508 C CA . HIS A 1 306 ? -1.112 -4.170 -9.112 1.00 86.12 306 HIS A CA 1
ATOM 2509 C C . HIS A 1 306 ? -1.802 -4.022 -10.471 1.00 86.12 306 HIS A C 1
ATOM 2511 O O . HIS A 1 306 ? -1.105 -3.992 -11.481 1.00 86.12 306 HIS A O 1
ATOM 2517 N N . ASP A 1 307 ? -3.129 -3.969 -10.520 1.00 88.62 307 ASP A N 1
ATOM 2518 C CA . ASP A 1 307 ? -3.875 -3.891 -11.773 1.00 88.62 307 ASP A CA 1
ATOM 2519 C C . ASP A 1 307 ? -4.158 -2.429 -12.135 1.00 88.62 307 ASP A C 1
ATOM 2521 O O . ASP A 1 307 ? -4.869 -1.742 -11.412 1.00 88.62 307 ASP A O 1
ATOM 2525 N N . TYR A 1 308 ? -3.608 -1.958 -13.255 1.00 88.75 308 TYR A N 1
ATOM 2526 C CA . TYR A 1 308 ? -3.783 -0.591 -13.762 1.00 88.75 308 TYR A CA 1
ATOM 2527 C C . TYR A 1 308 ? -5.090 -0.398 -14.561 1.00 88.75 308 TYR A C 1
ATOM 2529 O O . TYR A 1 308 ? -5.493 0.738 -14.832 1.00 88.75 308 TYR A O 1
ATOM 2537 N N . GLY A 1 309 ? -5.751 -1.493 -14.949 1.00 90.12 309 GLY A N 1
ATOM 2538 C CA . GLY A 1 309 ? -6.919 -1.526 -15.829 1.00 90.12 309 GLY A CA 1
ATOM 2539 C C . GLY A 1 309 ? -8.265 -1.380 -15.118 1.00 90.12 309 GLY A C 1
ATOM 2540 O O . GLY A 1 309 ? -9.285 -1.214 -15.784 1.00 90.12 309 GLY A O 1
ATOM 2541 N N . ILE A 1 310 ? -8.303 -1.373 -13.780 1.00 87.62 310 ILE A N 1
ATOM 2542 C CA . ILE A 1 310 ? -9.568 -1.352 -13.029 1.00 87.62 310 ILE A CA 1
ATOM 2543 C C . ILE A 1 310 ? -10.369 -0.084 -13.349 1.00 87.62 310 ILE A C 1
ATOM 2545 O O . ILE A 1 310 ? -9.892 1.044 -13.145 1.00 87.62 310 ILE A O 1
ATOM 2549 N N . GLY A 1 311 ? -11.606 -0.272 -13.818 1.00 87.50 311 GLY A N 1
ATOM 2550 C CA . GLY A 1 311 ? -12.572 0.789 -14.095 1.00 87.50 311 GLY A CA 1
ATOM 2551 C C . GLY A 1 311 ? -13.100 1.462 -12.822 1.00 87.50 311 GLY A C 1
ATOM 2552 O O . GLY A 1 311 ? -13.348 0.819 -11.805 1.00 87.50 311 GLY A O 1
ATOM 2553 N N . THR A 1 312 ? -13.325 2.776 -12.876 1.00 85.25 312 THR A N 1
ATOM 2554 C CA . THR A 1 312 ? -13.789 3.568 -11.718 1.00 85.25 312 THR A CA 1
ATOM 2555 C C . THR A 1 312 ? -15.184 3.170 -11.236 1.00 85.25 312 THR A C 1
ATOM 2557 O O . THR A 1 312 ? -15.484 3.326 -10.055 1.00 85.25 312 THR A O 1
ATOM 2560 N N . GLN A 1 313 ? -16.028 2.636 -12.122 1.00 86.44 313 GLN A N 1
ATOM 2561 C CA . GLN A 1 313 ? -17.378 2.195 -11.778 1.00 86.44 313 GLN A CA 1
ATOM 2562 C C . GLN A 1 313 ? -17.379 0.973 -10.853 1.00 86.44 313 GLN A C 1
ATOM 2564 O O . GLN A 1 313 ? -18.191 0.921 -9.934 1.00 86.44 313 GLN A O 1
ATOM 2569 N N . ALA A 1 314 ? -16.452 0.031 -11.054 1.00 82.94 314 ALA A N 1
ATOM 2570 C CA . ALA A 1 314 ? -16.301 -1.126 -10.174 1.00 82.94 314 ALA A CA 1
ATOM 2571 C C . ALA A 1 314 ? -15.871 -0.684 -8.765 1.00 82.94 314 ALA A C 1
ATOM 2573 O O . ALA A 1 314 ? -16.491 -1.061 -7.777 1.00 82.94 314 ALA A O 1
ATOM 2574 N N . ILE A 1 315 ? -14.901 0.235 -8.690 1.00 87.19 315 ILE A N 1
ATOM 2575 C CA . ILE A 1 315 ? -14.415 0.812 -7.426 1.00 87.19 315 ILE A CA 1
ATOM 2576 C C . ILE A 1 315 ? -15.535 1.531 -6.662 1.00 87.19 315 ILE A C 1
ATOM 2578 O O . ILE A 1 315 ? -15.605 1.437 -5.444 1.00 87.19 315 ILE A O 1
ATOM 2582 N N . LYS A 1 316 ? -16.421 2.254 -7.360 1.00 85.25 316 LYS A N 1
ATOM 2583 C CA . LYS A 1 316 ? -17.532 2.986 -6.725 1.00 85.25 316 LYS A CA 1
ATOM 2584 C C . LYS A 1 316 ? -18.628 2.081 -6.156 1.00 85.25 316 LYS A C 1
ATOM 2586 O O . LYS A 1 316 ? -19.353 2.532 -5.278 1.00 85.25 316 LYS A O 1
ATOM 2591 N N . LYS A 1 317 ? -18.792 0.868 -6.688 1.00 86.50 317 LYS A N 1
ATOM 2592 C CA . LYS A 1 317 ? -19.833 -0.078 -6.255 1.00 86.50 317 LYS A CA 1
ATOM 2593 C C . LYS A 1 317 ? -19.384 -0.986 -5.110 1.00 86.50 317 LYS A C 1
ATOM 2595 O O . LYS A 1 317 ? -20.234 -1.548 -4.433 1.00 86.50 317 LYS A O 1
ATOM 2600 N N . ALA A 1 318 ? -18.078 -1.150 -4.928 1.00 87.06 318 ALA A N 1
ATOM 2601 C CA . ALA A 1 318 ? -17.512 -2.047 -3.933 1.00 87.06 318 ALA A CA 1
ATOM 2602 C C . ALA A 1 318 ? -17.703 -1.525 -2.503 1.00 87.06 318 ALA A C 1
ATOM 2604 O O . ALA A 1 318 ? -17.485 -0.339 -2.245 1.00 87.06 318 ALA A O 1
ATOM 2605 N N . ALA A 1 319 ? -18.033 -2.420 -1.567 1.00 88.56 319 ALA A N 1
ATOM 2606 C CA . ALA A 1 319 ? -18.109 -2.073 -0.147 1.00 88.56 319 ALA A CA 1
ATOM 2607 C C . ALA A 1 319 ? -16.714 -1.874 0.476 1.00 88.56 319 ALA A C 1
ATOM 2609 O O . ALA A 1 319 ? -16.496 -0.930 1.234 1.00 88.56 319 ALA A O 1
ATOM 2610 N N . VAL A 1 320 ? -15.750 -2.731 0.123 1.00 90.50 320 VAL A N 1
ATOM 2611 C CA . VAL A 1 320 ? -14.360 -2.665 0.595 1.00 90.50 320 VAL A CA 1
ATOM 2612 C C . VAL A 1 320 ? -13.399 -2.633 -0.588 1.00 90.50 320 VAL A C 1
ATOM 2614 O O . VAL A 1 320 ? -13.536 -3.394 -1.545 1.00 90.50 320 VAL A O 1
ATOM 2617 N N . LEU A 1 321 ? -12.382 -1.773 -0.504 1.00 91.25 321 LEU A N 1
ATOM 2618 C CA . LEU A 1 321 ? -11.307 -1.672 -1.489 1.00 91.25 321 LEU A CA 1
ATOM 2619 C C . LEU A 1 321 ? -10.019 -2.281 -0.938 1.00 91.25 321 LEU A C 1
ATOM 2621 O O . LEU A 1 321 ? -9.426 -1.766 0.009 1.00 91.25 321 LEU A O 1
ATOM 2625 N N . HIS A 1 322 ? -9.544 -3.354 -1.563 1.00 88.94 322 HIS A N 1
ATOM 2626 C CA . HIS A 1 322 ? -8.356 -4.067 -1.123 1.00 88.94 322 HIS A CA 1
ATOM 2627 C C . HIS A 1 322 ? -7.156 -3.787 -2.040 1.00 88.94 322 HIS A C 1
ATOM 2629 O O . HIS A 1 322 ? -7.038 -4.290 -3.160 1.00 88.94 322 HIS A O 1
ATOM 2635 N N . TYR A 1 323 ? -6.199 -3.018 -1.515 1.00 90.19 323 TYR A N 1
ATOM 2636 C CA . TYR A 1 323 ? -4.897 -2.754 -2.142 1.00 90.19 323 TYR A CA 1
ATOM 2637 C C . TYR A 1 323 ? -3.954 -3.949 -1.954 1.00 90.19 323 TYR A C 1
ATOM 2639 O O . TYR A 1 323 ? -2.915 -3.853 -1.293 1.00 90.19 323 TYR A O 1
ATOM 2647 N N . ASN A 1 324 ? -4.344 -5.111 -2.475 1.00 82.50 324 ASN A N 1
ATOM 2648 C CA . ASN A 1 324 ? -3.566 -6.344 -2.397 1.00 82.50 324 ASN A CA 1
ATOM 2649 C C . ASN A 1 324 ? -2.269 -6.260 -3.220 1.00 82.50 324 ASN A C 1
ATOM 2651 O O . ASN A 1 324 ? -2.086 -5.386 -4.062 1.00 82.50 324 ASN A O 1
ATOM 2655 N N . ARG A 1 325 ? -1.344 -7.189 -2.962 1.00 81.69 325 ARG A N 1
ATOM 2656 C CA . ARG A 1 325 ? 0.040 -7.150 -3.466 1.00 81.69 325 ARG A CA 1
ATOM 2657 C C . ARG A 1 325 ? 0.816 -5.925 -2.967 1.00 81.69 325 ARG A C 1
ATOM 2659 O O . ARG A 1 325 ? 0.640 -5.498 -1.826 1.00 81.69 325 ARG A O 1
ATOM 2666 N N . LYS A 1 326 ? 1.770 -5.464 -3.771 1.00 77.38 326 LYS A N 1
ATOM 2667 C CA . LYS A 1 326 ? 2.946 -4.714 -3.343 1.00 77.38 326 LYS A CA 1
ATOM 2668 C C . LYS A 1 326 ? 2.835 -3.204 -3.590 1.00 77.38 326 LYS A C 1
ATOM 2670 O O . LYS A 1 326 ? 3.453 -2.447 -2.848 1.00 77.38 326 LYS A O 1
ATOM 2675 N N . ILE A 1 327 ? 2.021 -2.757 -4.551 1.00 84.88 327 ILE A N 1
ATOM 2676 C CA . ILE A 1 327 ? 1.866 -1.331 -4.881 1.00 84.88 327 ILE A CA 1
ATOM 2677 C C . ILE A 1 327 ? 0.854 -0.698 -3.928 1.00 84.88 327 ILE A C 1
ATOM 2679 O O . ILE A 1 327 ? -0.325 -0.541 -4.231 1.00 84.88 327 ILE A O 1
ATOM 2683 N N . LYS A 1 328 ? 1.304 -0.385 -2.716 1.00 88.25 328 LYS A N 1
ATOM 2684 C CA . LYS A 1 328 ? 0.442 0.223 -1.702 1.00 88.25 328 LYS A CA 1
ATOM 2685 C C . LYS A 1 328 ? 0.236 1.720 -1.976 1.00 88.25 328 LYS A C 1
ATOM 2687 O O . LYS A 1 328 ? 1.150 2.371 -2.483 1.00 88.25 328 LYS A O 1
ATOM 2692 N N . PRO A 1 329 ? -0.920 2.301 -1.610 1.00 89.31 329 PRO A N 1
ATOM 2693 C CA . PRO A 1 329 ? -1.240 3.693 -1.943 1.00 89.31 329 PRO A CA 1
ATOM 2694 C C . PRO A 1 329 ? -0.345 4.717 -1.226 1.00 89.31 329 PRO A C 1
ATOM 2696 O O . PRO A 1 329 ? -0.163 5.822 -1.728 1.00 89.31 329 PRO A O 1
ATOM 2699 N N . TRP A 1 330 ? 0.260 4.335 -0.098 1.00 86.50 330 TRP A N 1
ATOM 2700 C CA . TRP A 1 330 ? 1.244 5.131 0.648 1.00 86.50 330 TRP A CA 1
ATOM 2701 C C . TRP A 1 330 ? 2.682 5.028 0.109 1.00 86.50 330 TRP A C 1
ATOM 2703 O O . TRP A 1 330 ? 3.600 5.566 0.722 1.00 86.50 330 TRP A O 1
ATOM 2713 N N . LEU A 1 331 ? 2.915 4.282 -0.975 1.00 85.62 331 LEU A N 1
ATOM 2714 C CA . LEU A 1 331 ? 4.211 4.250 -1.654 1.00 85.62 331 LEU A CA 1
ATOM 2715 C C . LEU A 1 331 ? 4.238 5.293 -2.767 1.00 85.62 331 LEU A C 1
ATOM 2717 O O . LEU A 1 331 ? 3.220 5.559 -3.409 1.00 85.62 331 LEU A O 1
ATOM 2721 N N . GLU A 1 332 ? 5.422 5.823 -3.056 1.00 81.81 332 GLU A N 1
ATOM 2722 C CA . GLU A 1 332 ? 5.646 6.729 -4.185 1.00 81.81 332 GLU A CA 1
ATOM 2723 C C . GLU A 1 332 ? 5.180 6.086 -5.499 1.00 81.81 332 GLU A C 1
ATOM 2725 O O . GLU A 1 332 ? 4.305 6.629 -6.170 1.00 81.81 332 GLU A O 1
ATOM 2730 N N . LEU A 1 333 ? 5.598 4.838 -5.738 1.00 82.06 333 LEU A N 1
ATOM 2731 C CA . LEU A 1 333 ? 5.196 3.999 -6.876 1.00 82.06 333 LEU A CA 1
ATOM 2732 C C . LEU A 1 333 ? 3.727 3.527 -6.844 1.00 82.06 333 LEU A C 1
ATOM 2734 O O . LEU A 1 333 ? 3.311 2.756 -7.706 1.00 82.06 333 LEU A O 1
ATOM 2738 N N . GLY A 1 334 ? 2.939 3.946 -5.847 1.00 86.25 334 GLY A N 1
ATOM 2739 C CA . GLY A 1 334 ? 1.504 3.681 -5.762 1.00 86.25 334 GLY A CA 1
ATOM 2740 C C . GLY A 1 334 ? 0.756 4.107 -7.035 1.00 86.25 334 GLY A C 1
ATOM 2741 O O . GLY A 1 334 ? 1.033 5.174 -7.578 1.00 86.25 334 GLY A O 1
ATOM 2742 N N . ILE A 1 335 ? -0.239 3.336 -7.482 1.00 90.25 335 ILE A N 1
ATOM 2743 C CA . ILE A 1 335 ? -1.018 3.672 -8.686 1.00 90.25 335 ILE A CA 1
ATOM 2744 C C . ILE A 1 335 ? -1.828 4.956 -8.439 1.00 90.25 335 ILE A C 1
ATOM 2746 O O . ILE A 1 335 ? -2.817 4.946 -7.699 1.00 90.25 335 ILE A O 1
ATOM 2750 N N . SER A 1 336 ? -1.432 6.064 -9.075 1.00 89.88 336 SER A N 1
ATOM 2751 C CA . SER A 1 336 ? -1.997 7.405 -8.844 1.00 89.88 336 SER A CA 1
ATOM 2752 C C . SER A 1 336 ? -3.520 7.459 -8.982 1.00 89.88 336 SER A C 1
ATOM 2754 O O . SER A 1 336 ? -4.188 8.095 -8.168 1.00 89.88 336 SER A O 1
ATOM 2756 N N . LYS A 1 337 ? -4.077 6.714 -9.947 1.00 91.12 337 LYS A N 1
ATOM 2757 C CA . LYS A 1 337 ? -5.525 6.588 -10.177 1.00 91.12 337 LYS A CA 1
ATOM 2758 C C . LYS A 1 337 ? -6.292 6.113 -8.940 1.00 91.12 337 LYS A C 1
ATOM 2760 O O . LYS A 1 337 ? -7.426 6.535 -8.738 1.00 91.12 337 LYS A O 1
ATOM 2765 N N . TYR A 1 338 ? -5.699 5.246 -8.118 1.00 91.94 338 TYR A N 1
ATOM 2766 C CA . TYR A 1 338 ? -6.367 4.670 -6.948 1.00 91.94 338 TYR A CA 1
ATOM 2767 C C . TYR A 1 338 ? -5.989 5.364 -5.640 1.00 91.94 338 TYR A C 1
ATOM 2769 O O . TYR A 1 338 ? -6.785 5.357 -4.704 1.00 91.94 338 TYR A O 1
ATOM 2777 N N . LYS A 1 339 ? -4.836 6.051 -5.579 1.00 91.44 339 LYS A N 1
ATOM 2778 C CA . LYS A 1 339 ? -4.416 6.827 -4.393 1.00 91.44 339 LYS A CA 1
ATOM 2779 C C . LYS A 1 339 ? -5.483 7.814 -3.914 1.00 91.44 339 LYS A C 1
ATOM 2781 O O . LYS A 1 339 ? -5.578 8.071 -2.718 1.00 91.44 339 LYS A O 1
ATOM 2786 N N . VAL A 1 340 ? -6.301 8.347 -4.822 1.00 91.44 340 VAL A N 1
ATOM 2787 C CA . VAL A 1 340 ? -7.381 9.290 -4.490 1.00 91.44 340 VAL A CA 1
ATOM 2788 C C . VAL A 1 340 ? -8.428 8.710 -3.537 1.00 91.44 340 VAL A C 1
ATOM 2790 O O . VAL A 1 340 ? -9.022 9.469 -2.782 1.00 91.44 340 VAL A O 1
ATOM 2793 N N . TYR A 1 341 ? -8.674 7.396 -3.546 1.00 92.31 341 TYR A N 1
ATOM 2794 C CA . TYR A 1 341 ? -9.661 6.773 -2.655 1.00 92.31 341 TYR A CA 1
ATOM 2795 C C . TYR A 1 341 ? -9.110 6.587 -1.243 1.00 92.31 341 TYR A C 1
ATOM 2797 O O . TYR A 1 341 ? -9.836 6.801 -0.283 1.00 92.31 341 TYR A O 1
ATOM 2805 N N . TRP A 1 342 ? -7.821 6.271 -1.138 1.00 91.75 342 TRP A N 1
ATOM 2806 C CA . TRP A 1 342 ? -7.072 6.241 0.116 1.00 91.75 342 TRP A CA 1
ATOM 2807 C C . TRP A 1 342 ? -6.942 7.639 0.743 1.00 91.75 342 TRP A C 1
ATOM 2809 O O . TRP A 1 342 ? -7.300 7.855 1.889 1.00 91.75 342 TRP A O 1
ATOM 2819 N N . LYS A 1 343 ? -6.537 8.658 -0.027 1.00 91.69 343 LYS A N 1
ATOM 2820 C CA . LYS A 1 343 ? -6.342 10.020 0.510 1.00 91.69 343 LYS A CA 1
ATOM 2821 C C . LYS A 1 343 ? -7.598 10.627 1.170 1.00 91.69 343 LYS A C 1
ATOM 2823 O O . LYS A 1 343 ? -7.462 11.568 1.943 1.00 91.69 343 LYS A O 1
ATOM 2828 N N . LYS A 1 344 ? -8.801 10.099 0.899 1.00 91.81 344 LYS A N 1
ATOM 2829 C CA . LYS A 1 344 ? -10.078 10.567 1.473 1.00 91.81 344 LYS A CA 1
ATOM 2830 C C . LYS A 1 344 ? -10.244 10.307 2.970 1.00 91.81 344 LYS A C 1
ATOM 2832 O O . LYS A 1 344 ? -11.052 11.010 3.578 1.00 91.81 344 LYS A O 1
ATOM 2837 N N . PHE A 1 345 ? -9.569 9.302 3.532 1.00 91.69 345 PHE A N 1
ATOM 2838 C CA . PHE A 1 345 ? -9.714 8.935 4.950 1.00 91.69 345 PHE A CA 1
ATOM 2839 C C . PHE A 1 345 ? -8.425 9.136 5.754 1.00 91.69 345 PHE A C 1
ATOM 2841 O O . PHE A 1 345 ? -8.412 8.903 6.964 1.00 91.69 345 PHE A O 1
ATOM 2848 N N . LEU A 1 346 ? -7.375 9.660 5.114 1.00 90.50 346 LEU A N 1
ATOM 2849 C CA . LEU A 1 346 ? -6.201 10.173 5.807 1.00 90.50 346 LEU A CA 1
ATOM 2850 C C . LEU A 1 346 ? -6.552 11.390 6.664 1.00 90.50 346 LEU A C 1
ATOM 2852 O O . LEU A 1 346 ? -7.266 12.298 6.222 1.00 90.50 346 LEU A O 1
ATOM 2856 N N . THR A 1 347 ? -5.973 11.426 7.863 1.00 88.62 347 THR A N 1
ATOM 2857 C CA . THR A 1 347 ? -6.026 12.580 8.760 1.00 88.62 347 THR A CA 1
ATOM 2858 C C . THR A 1 347 ? -5.462 13.819 8.063 1.00 88.62 347 THR A C 1
ATOM 2860 O O . THR A 1 347 ? -4.374 13.789 7.484 1.00 88.62 347 THR A O 1
ATOM 2863 N N . GLN A 1 348 ? -6.222 14.912 8.100 1.00 86.50 348 GLN A N 1
ATOM 2864 C CA . GLN A 1 348 ? -5.845 16.192 7.501 1.00 86.50 348 GLN A CA 1
ATOM 2865 C C . GLN A 1 348 ? -5.194 17.095 8.548 1.00 86.50 348 GLN A C 1
ATOM 2867 O O . GLN A 1 348 ? -5.599 17.083 9.706 1.00 86.50 348 GLN A O 1
ATOM 2872 N N . GLY A 1 349 ? -4.207 17.894 8.133 1.00 85.94 349 GLY A N 1
ATOM 2873 C CA . GLY A 1 349 ? -3.594 18.916 8.989 1.00 85.94 349 GLY A CA 1
ATOM 2874 C C . GLY A 1 349 ? -2.777 18.393 10.177 1.00 85.94 349 GLY A C 1
ATOM 2875 O O . GLY A 1 349 ? -2.429 19.187 11.044 1.00 85.94 349 GLY A O 1
ATOM 2876 N N . ASP A 1 350 ? -2.460 17.094 10.238 1.00 91.56 350 ASP A N 1
ATOM 2877 C CA . ASP A 1 350 ? -1.620 16.554 11.311 1.00 91.56 350 ASP A CA 1
ATOM 2878 C C . ASP A 1 350 ? -0.174 17.058 11.188 1.00 91.56 350 ASP A C 1
ATOM 2880 O O . ASP A 1 350 ? 0.464 16.957 10.132 1.00 91.56 350 ASP A O 1
ATOM 2884 N N . GLN A 1 351 ? 0.346 17.575 12.300 1.00 93.38 351 GLN A N 1
ATOM 2885 C CA . GLN A 1 351 ? 1.679 18.160 12.382 1.00 93.38 351 GLN A CA 1
ATOM 2886 C C . GLN A 1 351 ? 2.768 17.134 12.035 1.00 93.38 351 GLN A C 1
ATOM 2888 O O . GLN A 1 351 ? 3.657 17.428 11.236 1.00 93.38 351 GLN A O 1
ATOM 2893 N N . TYR A 1 352 ? 2.693 15.915 12.577 1.00 93.56 352 TYR A N 1
ATOM 2894 C CA . TYR A 1 352 ? 3.729 14.905 12.352 1.00 93.56 352 TYR A CA 1
ATOM 2895 C C . TYR A 1 352 ? 3.713 14.388 10.913 1.00 93.56 352 TYR A C 1
ATOM 2897 O O . TYR A 1 352 ? 4.772 14.148 10.332 1.00 93.56 352 TYR A O 1
ATOM 2905 N N . MET A 1 353 ? 2.530 14.243 10.310 1.00 93.69 353 MET A N 1
ATOM 2906 C CA . MET A 1 353 ? 2.392 13.916 8.892 1.00 93.69 353 MET A CA 1
ATOM 2907 C C . MET A 1 353 ? 3.005 14.994 7.993 1.00 93.69 353 MET A C 1
ATOM 2909 O O . MET A 1 353 ? 3.678 14.645 7.019 1.00 93.69 353 MET A O 1
ATOM 2913 N N . ALA A 1 354 ? 2.785 16.275 8.306 1.00 92.25 354 ALA A N 1
ATOM 2914 C CA . ALA A 1 354 ? 3.340 17.393 7.548 1.00 92.25 354 ALA A CA 1
ATOM 2915 C C . ALA A 1 354 ? 4.869 17.435 7.654 1.00 92.25 354 ALA A C 1
ATOM 2917 O O . ALA A 1 354 ? 5.563 17.416 6.642 1.00 92.25 354 ALA A O 1
ATOM 2918 N N . GLU A 1 355 ? 5.407 17.397 8.870 1.00 93.69 355 GLU A N 1
ATOM 2919 C CA . GLU A 1 355 ? 6.848 17.497 9.096 1.00 93.69 355 GLU A CA 1
ATOM 2920 C C . GLU A 1 355 ? 7.627 16.258 8.610 1.00 93.69 355 GLU A C 1
ATOM 2922 O O . GLU A 1 355 ? 8.829 16.336 8.364 1.00 93.69 355 GLU A O 1
ATOM 2927 N N . CYS A 1 356 ? 6.962 15.106 8.471 1.00 93.56 356 CYS A N 1
ATOM 2928 C CA . CYS A 1 356 ? 7.547 13.893 7.900 1.00 93.56 356 CYS A CA 1
ATOM 2929 C C . CYS A 1 356 ? 7.260 13.704 6.405 1.00 93.56 356 CYS A C 1
ATOM 2931 O O . CYS A 1 356 ? 7.592 12.641 5.876 1.00 93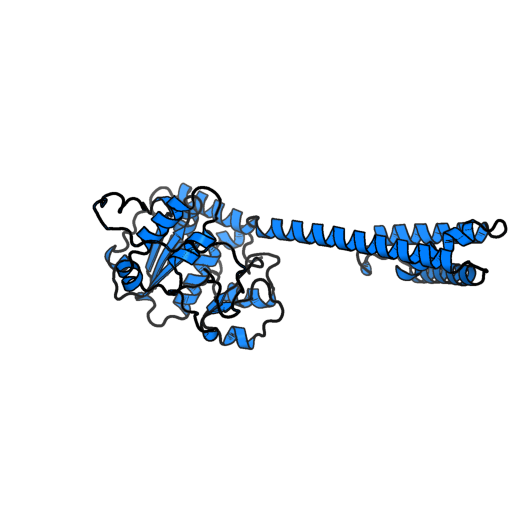.56 356 CYS A O 1
ATOM 2933 N N . ASN A 1 357 ? 6.666 14.685 5.712 1.00 90.19 357 ASN A N 1
ATOM 2934 C CA . ASN A 1 357 ? 6.374 14.604 4.275 1.00 90.19 357 ASN A CA 1
ATOM 2935 C C . ASN A 1 357 ? 5.576 13.339 3.899 1.00 90.19 357 ASN A C 1
ATOM 2937 O O . ASN A 1 357 ? 5.901 12.604 2.967 1.00 90.19 357 ASN A O 1
ATOM 2941 N N . VAL A 1 358 ? 4.546 13.026 4.690 1.00 85.56 358 VAL A N 1
ATOM 2942 C CA . VAL A 1 358 ? 3.708 11.832 4.484 1.00 85.56 358 VAL A CA 1
ATOM 2943 C C . VAL A 1 358 ? 2.714 12.022 3.336 1.00 85.56 358 VAL A C 1
ATOM 2945 O O . VAL A 1 358 ? 2.409 11.066 2.625 1.00 85.56 358 VAL A O 1
ATOM 2948 N N . ASN A 1 359 ? 2.209 13.246 3.166 1.00 69.56 359 ASN A N 1
ATOM 2949 C CA . ASN A 1 359 ? 1.186 13.590 2.172 1.00 69.56 359 ASN A CA 1
ATOM 2950 C C . ASN A 1 359 ? 1.754 14.158 0.859 1.00 69.56 359 ASN A C 1
ATOM 2952 O O . ASN A 1 359 ? 0.963 14.458 -0.043 1.00 69.56 359 ASN A O 1
ATOM 2956 N N . SER A 1 360 ? 3.081 14.307 0.785 1.00 55.28 360 SER A N 1
ATOM 2957 C CA . SER A 1 360 ? 3.841 14.843 -0.350 1.00 55.28 360 SER A CA 1
ATOM 2958 C C . SER A 1 360 ? 3.644 14.047 -1.635 1.00 55.28 360 SER A C 1
ATOM 2960 O O . SER A 1 360 ? 3.537 12.798 -1.566 1.00 55.28 360 SER A O 1
#

Sequence (360 aa):
MKDMLFVARAYFPTIAKLPTQDKLSRDMKQNIQEFERILSESTTNADLPPHMQKRLEKMEAVIARAKTFPVDCNNVDKKLRYLLDLTEDKAHFHMKQSTFLYQLAIQTIPKSRHCLSMRLTVEYLRSHSSLDTELLPLTKFIDPELYHYVLISNNILATSDVINSIIRHSKERGNLVFHLLADRQNYIAIKLWFFRHSNKEATIHLLNVKNLNLQIFANKREGLHNPPLRRVGKSGLSFDNNFCTWMSGLNIVDLVKWRERNLIEIYRRLQLKSSTRVGALPVTFLTFHDMVYALDDSWAFSGLGHDYGIGTQAIKKAAVLHYNRKIKPWLELGISKYKVYWKKFLTQGDQYMAECNVNS

Radius of gyration: 31.69 Å; chains: 1; bounding box: 66×65×86 Å

Organism: NCBI:txid39325

InterPro domains:
  IPR002495 Glycosyl transferase, family 8 [PF01501] (235-332)
  IPR029044 Nucleotide-diphospho-sugar transferases [G3DSA:3.90.550.10] (225-353)
  IPR029044 Nucleotide-diphospho-sugar transferases [SSF53448] (147-358)
  IPR029993 Plant galacturonosyltransferase GAUT [PTHR32116] (1-213)

pLDDT: mean 80.27, std 17.47, range [25.11, 95.19]